Protein AF-A0A7J4ZRL4-F1 (afdb_monomer_lite)

pLDDT: mean 86.54, std 14.59, range [36.44, 98.31]

Organism: NCBI:txid2603858

Structure (mmCIF, N/CA/C/O backbone):
data_AF-A0A7J4ZRL4-F1
#
_entry.id   AF-A0A7J4ZRL4-F1
#
loop_
_atom_site.group_PDB
_atom_site.id
_atom_site.type_symbol
_atom_site.label_atom_id
_atom_site.label_alt_id
_atom_site.label_comp_id
_atom_site.label_asym_id
_atom_site.label_entity_id
_atom_site.label_seq_id
_atom_site.pdbx_PDB_ins_code
_atom_site.Cartn_x
_atom_site.Cartn_y
_atom_site.Cartn_z
_atom_site.occupancy
_atom_site.B_iso_or_equiv
_atom_site.auth_seq_id
_atom_site.auth_comp_id
_atom_site.auth_asym_id
_atom_site.auth_atom_id
_atom_site.pdbx_PDB_model_num
ATOM 1 N N . MET A 1 1 ? 25.963 7.488 -15.842 1.00 46.22 1 MET A N 1
ATOM 2 C CA . MET A 1 1 ? 25.710 8.469 -16.918 1.00 46.22 1 MET A CA 1
ATOM 3 C C . MET A 1 1 ? 24.207 8.662 -17.028 1.00 46.22 1 MET A C 1
ATOM 5 O O . MET A 1 1 ? 23.507 7.675 -17.221 1.00 46.22 1 MET A O 1
ATOM 9 N N . SER A 1 2 ? 23.700 9.872 -16.796 1.00 65.50 2 SER A N 1
ATOM 10 C CA . SER A 1 2 ? 22.280 10.191 -16.983 1.00 65.50 2 SER A CA 1
ATOM 11 C C . SER A 1 2 ? 21.929 10.124 -18.472 1.00 65.50 2 SER A C 1
ATOM 13 O O . SER A 1 2 ? 22.723 10.532 -19.319 1.00 65.50 2 SER A O 1
ATOM 15 N N . LYS A 1 3 ? 20.754 9.580 -18.807 1.00 79.75 3 LYS A N 1
ATOM 16 C CA . LYS A 1 3 ? 20.230 9.667 -20.175 1.00 79.75 3 LYS A CA 1
ATOM 17 C C . LYS A 1 3 ? 19.835 11.119 -20.431 1.00 79.75 3 LYS A C 1
ATOM 19 O O . LYS A 1 3 ? 19.000 11.657 -19.712 1.00 79.75 3 LYS A O 1
ATOM 24 N N . VAL A 1 4 ? 20.453 11.737 -21.431 1.00 85.25 4 VAL A N 1
ATOM 25 C CA . VAL A 1 4 ? 20.107 13.088 -21.878 1.00 85.25 4 VAL A CA 1
ATOM 26 C C . VAL A 1 4 ? 19.059 12.957 -22.973 1.00 85.25 4 VAL A C 1
ATOM 28 O O . VAL A 1 4 ? 19.324 12.355 -24.012 1.00 85.25 4 VAL A O 1
ATOM 31 N N . ILE A 1 5 ? 17.871 13.504 -22.730 1.00 84.00 5 ILE A N 1
ATOM 32 C CA . ILE A 1 5 ? 16.827 13.651 -23.744 1.00 84.00 5 ILE A CA 1
ATOM 33 C C . ILE A 1 5 ? 16.984 15.051 -24.326 1.00 84.00 5 ILE A C 1
ATOM 35 O O . ILE A 1 5 ? 16.996 16.030 -23.581 1.00 84.00 5 ILE A O 1
ATOM 39 N N . ARG A 1 6 ? 17.148 15.140 -25.646 1.00 88.88 6 ARG A N 1
ATOM 40 C CA . ARG A 1 6 ? 17.141 16.415 -26.366 1.00 88.88 6 ARG A CA 1
ATOM 41 C C . ARG A 1 6 ? 15.731 16.677 -26.869 1.00 88.88 6 ARG A C 1
ATOM 43 O O . ARG A 1 6 ? 15.070 15.751 -27.332 1.00 88.88 6 ARG A O 1
ATOM 50 N N . ILE A 1 7 ? 15.296 17.920 -26.753 1.00 88.50 7 ILE A N 1
ATOM 51 C CA . ILE A 1 7 ? 14.010 18.391 -27.255 1.00 88.50 7 ILE A CA 1
ATOM 52 C C . ILE A 1 7 ? 14.264 19.527 -28.240 1.00 88.50 7 ILE A C 1
ATOM 54 O O . ILE A 1 7 ? 15.249 20.248 -28.095 1.00 88.50 7 ILE A O 1
ATOM 58 N N . GLU A 1 8 ? 13.393 19.645 -29.236 1.00 93.31 8 GLU A N 1
ATOM 59 C CA . GLU A 1 8 ? 13.442 20.719 -30.230 1.00 93.31 8 GLU A CA 1
ATOM 60 C C . GLU A 1 8 ? 13.155 22.083 -29.583 1.00 93.31 8 GLU A C 1
ATOM 62 O O . GLU A 1 8 ? 12.350 22.174 -28.648 1.00 93.31 8 GLU A O 1
ATOM 67 N N . ASP A 1 9 ? 13.765 23.149 -30.109 1.00 88.56 9 ASP A N 1
ATOM 68 C CA . ASP A 1 9 ? 13.662 24.511 -29.557 1.00 88.56 9 ASP A CA 1
ATOM 69 C C . ASP A 1 9 ? 12.214 25.015 -29.501 1.00 88.56 9 ASP A C 1
ATOM 71 O O . ASP A 1 9 ? 11.811 25.677 -28.544 1.00 88.56 9 ASP A O 1
ATOM 75 N N . GLU A 1 10 ? 11.393 24.645 -30.486 1.00 91.25 10 GLU A N 1
ATOM 76 C CA . GLU A 1 10 ? 9.968 24.985 -30.504 1.00 91.25 10 GLU A CA 1
ATOM 77 C C . GLU A 1 10 ? 9.220 24.352 -29.318 1.00 91.25 10 GLU A C 1
ATOM 79 O O . GLU A 1 10 ? 8.405 25.000 -28.657 1.00 91.25 10 GLU A O 1
ATOM 84 N N . ILE A 1 11 ? 9.525 23.089 -29.000 1.00 87.25 11 ILE A N 1
ATOM 85 C CA . ILE A 1 11 ? 8.929 22.385 -27.859 1.00 87.25 11 ILE A CA 1
ATOM 86 C C . ILE A 1 11 ? 9.420 23.012 -26.554 1.00 87.25 11 ILE A C 1
ATOM 88 O O . ILE A 1 11 ? 8.623 23.227 -25.640 1.00 87.25 11 ILE A O 1
ATOM 92 N N . PHE A 1 12 ? 10.705 23.356 -26.469 1.00 88.12 12 PHE A N 1
ATOM 93 C CA . PHE A 1 12 ? 11.261 24.033 -25.302 1.00 88.12 12 PHE A CA 1
ATOM 94 C C . PHE A 1 12 ? 10.610 25.403 -25.058 1.00 88.12 12 PHE A C 1
ATOM 96 O O . PHE A 1 12 ? 10.196 25.682 -23.932 1.00 88.12 12 PHE A O 1
ATOM 103 N N . GLY A 1 13 ? 10.420 26.215 -26.102 1.00 86.38 13 GLY A N 1
ATOM 104 C CA . GLY A 1 13 ? 9.733 27.506 -25.996 1.00 86.38 13 GLY A CA 1
ATOM 105 C C . GLY A 1 13 ? 8.289 27.363 -25.505 1.00 86.38 13 GLY A C 1
ATOM 106 O O . GLY A 1 13 ? 7.834 28.119 -24.646 1.00 86.38 13 GLY A O 1
ATOM 107 N N . ARG A 1 14 ? 7.575 26.329 -25.966 1.00 89.56 14 ARG A N 1
ATOM 108 C CA . ARG A 1 14 ? 6.228 26.011 -25.465 1.00 89.56 14 ARG A CA 1
ATOM 109 C C . ARG A 1 14 ? 6.234 25.613 -23.991 1.00 89.56 14 ARG A C 1
ATOM 111 O O . ARG A 1 14 ? 5.346 26.040 -23.261 1.00 89.56 14 ARG A O 1
ATOM 118 N N . LEU A 1 15 ? 7.222 24.838 -23.541 1.00 87.56 15 LEU A N 1
ATOM 119 C CA . LEU A 1 15 ? 7.370 24.492 -22.124 1.00 87.56 15 LEU A CA 1
ATOM 120 C C . LEU A 1 15 ? 7.636 25.740 -21.271 1.00 87.56 15 LEU A C 1
ATOM 122 O O . LEU A 1 15 ? 7.011 25.901 -20.228 1.00 87.56 15 LEU A O 1
ATOM 126 N N . GLN A 1 16 ? 8.495 26.654 -21.727 1.00 85.75 16 GLN A N 1
ATOM 127 C CA . GLN A 1 16 ? 8.770 27.903 -21.008 1.00 85.75 16 GLN A CA 1
ATOM 128 C C . GLN A 1 16 ? 7.522 28.777 -20.834 1.00 85.75 16 GLN A C 1
ATOM 130 O O . GLN A 1 16 ? 7.346 29.359 -19.770 1.00 85.75 16 GLN A O 1
ATOM 135 N N . ASN A 1 17 ? 6.618 28.811 -21.818 1.00 89.88 17 ASN A N 1
ATOM 136 C CA . ASN A 1 17 ? 5.356 29.555 -21.708 1.00 89.88 17 ASN A CA 1
ATOM 137 C C . ASN A 1 17 ? 4.412 29.018 -20.616 1.00 89.88 17 ASN A C 1
ATOM 139 O O . ASN A 1 17 ? 3.501 29.726 -20.194 1.00 89.88 17 ASN A O 1
ATOM 143 N N . HIS A 1 18 ? 4.611 27.778 -20.162 1.00 85.25 18 HIS A N 1
ATOM 144 C CA . HIS A 1 18 ? 3.865 27.178 -19.053 1.00 85.25 18 HIS A CA 1
ATOM 145 C C . HIS A 1 18 ? 4.574 27.316 -17.695 1.00 85.25 18 HIS A C 1
ATOM 147 O O . HIS A 1 18 ? 4.033 26.863 -16.686 1.00 85.25 18 HIS A O 1
ATOM 153 N N . ALA A 1 19 ? 5.769 27.910 -17.660 1.00 86.12 19 ALA A N 1
ATOM 154 C CA . ALA A 1 19 ? 6.572 28.066 -16.456 1.00 86.12 19 ALA A CA 1
ATOM 155 C C . ALA A 1 19 ? 6.302 29.407 -15.765 1.00 86.12 19 ALA A C 1
ATOM 157 O O . ALA A 1 19 ? 6.224 30.447 -16.419 1.00 86.12 19 ALA A O 1
ATOM 158 N N . GLU A 1 20 ? 6.249 29.405 -14.435 1.00 86.94 20 GLU A N 1
ATOM 159 C CA . GLU A 1 20 ? 6.336 30.637 -13.655 1.00 86.94 20 GLU A CA 1
ATOM 160 C C . GLU A 1 20 ? 7.815 31.048 -13.480 1.00 86.94 20 GLU A C 1
ATOM 162 O O . GLU A 1 20 ? 8.615 30.263 -12.948 1.00 86.94 20 GLU A O 1
ATOM 167 N N . PRO A 1 21 ? 8.222 32.255 -13.928 1.00 84.50 21 PRO A N 1
ATOM 168 C CA . PRO A 1 21 ? 9.616 32.685 -13.871 1.00 84.50 21 PRO A CA 1
ATOM 169 C C . PRO A 1 21 ? 10.187 32.633 -12.452 1.00 84.50 21 PRO A C 1
ATOM 171 O O . PRO A 1 21 ? 9.566 33.113 -11.510 1.00 84.50 21 PRO A O 1
ATOM 174 N N . PHE A 1 22 ? 11.398 32.085 -12.309 1.00 76.12 22 PHE A N 1
ATOM 175 C CA . PHE A 1 22 ? 12.138 31.961 -11.038 1.00 76.12 22 PHE A CA 1
ATOM 176 C C . PHE A 1 22 ? 11.488 31.078 -9.961 1.00 76.12 22 PHE A C 1
ATOM 178 O O . PHE A 1 22 ? 12.066 30.906 -8.888 1.00 76.12 22 PHE A O 1
ATOM 185 N N . VAL A 1 23 ? 10.333 30.489 -10.256 1.00 83.12 23 VAL A N 1
ATOM 186 C CA . VAL A 1 23 ? 9.623 29.549 -9.385 1.00 83.12 23 VAL A CA 1
ATOM 187 C C . VAL A 1 23 ? 9.734 28.140 -9.954 1.00 83.12 23 VAL A C 1
ATOM 189 O O . VAL A 1 23 ? 10.039 27.193 -9.231 1.00 83.12 23 VAL A O 1
ATOM 192 N N . ASP A 1 24 ? 9.535 28.002 -11.264 1.00 81.38 24 ASP A N 1
ATOM 193 C CA . ASP A 1 24 ? 9.515 26.710 -11.928 1.00 81.38 24 ASP A CA 1
ATOM 194 C C . ASP A 1 24 ? 10.867 26.299 -12.518 1.00 81.38 24 ASP A C 1
ATOM 196 O O . ASP A 1 24 ? 11.595 27.076 -13.137 1.00 81.38 24 ASP A O 1
ATOM 200 N N . THR A 1 25 ? 11.172 25.013 -12.365 1.00 86.81 25 THR A N 1
ATOM 201 C CA . THR A 1 25 ? 12.279 24.336 -13.045 1.00 86.81 25 THR A CA 1
ATOM 202 C C . THR A 1 25 ? 11.738 23.562 -14.248 1.00 86.81 25 THR A C 1
ATOM 204 O O . THR A 1 25 ? 10.564 23.189 -14.248 1.00 86.81 25 THR A O 1
ATOM 207 N N . PRO A 1 26 ? 12.567 23.212 -15.250 1.00 80.19 26 PRO A N 1
ATOM 208 C CA . PRO A 1 26 ? 12.116 22.378 -16.366 1.00 80.19 26 PRO A CA 1
ATOM 209 C C . PRO A 1 26 ? 11.405 21.092 -15.913 1.00 80.19 26 PRO A C 1
ATOM 211 O O . PRO A 1 26 ? 10.389 20.709 -16.486 1.00 80.19 26 PRO A O 1
ATOM 214 N N . SER A 1 27 ? 11.886 20.469 -14.833 1.00 81.94 27 SER A N 1
ATOM 215 C CA . SER A 1 27 ? 11.262 19.281 -14.249 1.00 81.94 27 SER A CA 1
ATOM 216 C C . SER A 1 27 ? 9.878 19.563 -13.655 1.00 81.94 27 SER A C 1
ATOM 218 O O . SER A 1 27 ? 8.964 18.780 -13.894 1.00 81.94 27 SER A O 1
ATOM 220 N N . SER A 1 28 ? 9.693 20.676 -12.929 1.00 78.62 28 SER A N 1
ATOM 221 C CA . SER A 1 28 ? 8.393 21.004 -12.317 1.00 78.62 28 SER A CA 1
ATOM 222 C C . SER A 1 28 ? 7.343 21.390 -13.357 1.00 78.62 28 SER A C 1
ATOM 224 O O . SER A 1 28 ? 6.171 21.065 -13.192 1.00 78.62 28 SER A O 1
ATOM 226 N N . VAL A 1 29 ? 7.752 22.020 -14.461 1.00 85.06 29 VAL A N 1
ATOM 227 C CA . VAL A 1 29 ? 6.862 22.326 -15.593 1.00 85.06 29 VAL A CA 1
ATOM 228 C C . VAL A 1 29 ? 6.389 21.046 -16.272 1.00 85.06 29 VAL A C 1
ATOM 230 O O . VAL A 1 29 ? 5.195 20.879 -16.517 1.00 85.06 29 VAL A O 1
ATOM 233 N N . ILE A 1 30 ? 7.314 20.123 -16.552 1.00 89.12 30 ILE A N 1
ATOM 234 C CA . ILE A 1 30 ? 6.979 18.829 -17.156 1.00 89.12 30 ILE A CA 1
ATOM 235 C C . ILE A 1 30 ? 6.038 18.051 -16.231 1.00 89.12 30 ILE A C 1
ATOM 237 O O . ILE A 1 30 ? 5.021 17.542 -16.690 1.00 89.12 30 ILE A O 1
ATOM 241 N N . GLU A 1 31 ? 6.320 18.015 -14.929 1.00 83.06 31 GLU A N 1
ATOM 242 C CA . GLU A 1 31 ? 5.464 17.361 -13.937 1.00 83.06 31 GLU A CA 1
ATOM 243 C C . GLU A 1 31 ? 4.060 17.987 -13.873 1.00 83.06 31 GLU A C 1
ATOM 245 O O . GLU A 1 31 ? 3.065 17.264 -13.906 1.00 83.06 31 GLU A O 1
ATOM 250 N N . LYS A 1 32 ? 3.947 19.323 -13.871 1.00 84.50 32 LYS A N 1
ATOM 251 C CA . LYS A 1 32 ? 2.657 20.037 -13.931 1.00 84.50 32 LYS A CA 1
ATOM 252 C C . LYS A 1 32 ? 1.851 19.663 -15.177 1.00 84.50 32 LYS A C 1
ATOM 254 O O . LYS A 1 32 ? 0.651 19.413 -15.073 1.00 84.50 32 LYS A O 1
ATOM 259 N N . LEU A 1 33 ? 2.500 19.607 -16.340 1.00 86.31 33 LEU A N 1
ATOM 260 C CA . LEU A 1 33 ? 1.846 19.249 -17.598 1.00 86.31 33 LEU A CA 1
ATOM 261 C C . LEU A 1 33 ? 1.398 17.787 -17.610 1.00 86.31 33 LEU A C 1
ATOM 263 O O . LEU A 1 33 ? 0.267 17.511 -18.004 1.00 86.31 33 LEU A O 1
ATOM 267 N N . LEU A 1 34 ? 2.234 16.861 -17.139 1.00 85.94 34 LEU A N 1
ATOM 268 C CA . LEU A 1 34 ? 1.864 15.448 -17.030 1.00 85.94 34 LEU A CA 1
ATOM 269 C C . LEU A 1 34 ? 0.660 15.266 -16.100 1.00 85.94 34 LEU A C 1
ATOM 271 O O . LEU A 1 34 ? -0.328 14.661 -16.507 1.00 85.94 34 LEU A O 1
ATOM 275 N N . ASN A 1 35 ? 0.677 15.900 -14.925 1.00 78.56 35 ASN A N 1
ATOM 276 C CA . ASN A 1 35 ? -0.452 15.884 -13.993 1.00 78.56 35 ASN A CA 1
ATOM 277 C C . ASN A 1 35 ? -1.738 16.441 -14.633 1.00 78.56 35 ASN A C 1
ATOM 279 O O . ASN A 1 35 ? -2.823 15.886 -14.446 1.00 78.56 35 ASN A O 1
ATOM 283 N N . TYR A 1 36 ? -1.636 17.520 -15.417 1.00 82.88 36 TYR A N 1
ATOM 284 C CA . TYR A 1 36 ? -2.773 18.084 -16.146 1.00 82.88 36 TYR A CA 1
ATOM 285 C C . TYR A 1 36 ? -3.348 17.095 -17.175 1.00 82.88 36 TYR A C 1
ATOM 287 O O . TYR A 1 36 ? -4.562 16.867 -17.197 1.00 82.88 36 TYR A O 1
ATOM 295 N N . TYR A 1 37 ? -2.507 16.462 -17.996 1.00 76.69 37 TYR A N 1
ATOM 296 C CA . TYR A 1 37 ? -2.968 15.487 -18.990 1.00 76.69 37 TYR A CA 1
ATOM 297 C C . TYR A 1 37 ? -3.543 14.221 -18.347 1.00 76.69 37 TYR A C 1
ATOM 299 O O . TYR A 1 37 ? -4.607 13.759 -18.745 1.00 76.69 37 TYR A O 1
ATOM 307 N N . GLU A 1 38 ? -2.924 13.714 -17.286 1.00 75.25 38 GLU A N 1
ATOM 308 C CA . GLU A 1 38 ? -3.443 12.572 -16.527 1.00 75.25 38 GLU A CA 1
ATOM 309 C C . GLU A 1 38 ? -4.811 12.885 -15.889 1.00 75.25 38 GLU A C 1
ATOM 311 O O . GLU A 1 38 ? -5.722 12.051 -15.899 1.00 75.25 38 GLU A O 1
ATOM 316 N N . SER A 1 39 ? -5.008 14.120 -15.413 1.00 70.25 39 SER A N 1
ATOM 317 C CA . SER A 1 39 ? -6.293 14.567 -14.861 1.00 70.25 39 SER A CA 1
ATOM 318 C C . SER A 1 39 ? -7.382 14.795 -15.919 1.00 70.25 39 SER A C 1
ATOM 320 O O . SER A 1 39 ? -8.563 14.585 -15.638 1.00 70.25 39 SER A O 1
ATOM 322 N N . SER A 1 40 ? -7.013 15.201 -17.139 1.00 62.97 40 SER A N 1
ATOM 323 C CA . SER A 1 40 ? -7.965 15.462 -18.230 1.00 62.97 40 SER A CA 1
ATOM 324 C C . SER A 1 40 ? -8.381 14.189 -18.966 1.00 62.97 40 SER A C 1
ATOM 326 O O . SER A 1 40 ? -9.552 14.061 -19.311 1.00 62.97 40 SER A O 1
ATOM 328 N N . LEU A 1 41 ? -7.491 13.198 -19.078 1.00 59.56 41 LEU A N 1
ATOM 329 C CA . LEU A 1 41 ? -7.807 11.849 -19.570 1.00 59.56 41 LEU A CA 1
ATOM 330 C C . LEU A 1 41 ? -8.742 11.062 -18.633 1.00 59.56 41 LEU A C 1
ATOM 332 O O . LEU A 1 41 ? -9.302 10.043 -19.025 1.00 59.56 41 LEU A O 1
ATOM 336 N N . SER A 1 42 ? -8.932 11.538 -17.399 1.00 52.72 42 SER A N 1
ATOM 337 C CA . SER A 1 42 ? -9.839 10.944 -16.408 1.00 52.72 42 SER A CA 1
ATOM 338 C C . SER A 1 42 ? -11.286 11.458 -16.507 1.00 52.72 42 SER A C 1
ATOM 340 O O . SER A 1 42 ? -12.148 11.003 -15.754 1.00 52.72 42 SER A O 1
ATOM 342 N N . LYS A 1 43 ? -11.586 12.406 -17.409 1.00 41.38 43 LYS A N 1
ATOM 343 C CA . LYS A 1 43 ? -12.964 12.837 -17.693 1.00 41.38 43 LYS A CA 1
ATOM 344 C C . LYS A 1 43 ? -13.492 12.072 -18.912 1.00 41.38 43 LYS A C 1
ATOM 346 O O . LYS A 1 43 ? -12.868 12.151 -19.966 1.00 41.38 43 LYS A O 1
ATOM 351 N N . PRO A 1 44 ? -14.628 11.357 -18.814 1.00 43.53 44 PRO A N 1
ATOM 352 C CA . PRO A 1 44 ? -15.201 10.689 -19.973 1.00 43.53 44 PRO A CA 1
ATOM 353 C C . PRO A 1 44 ? -15.699 11.742 -20.968 1.00 43.53 44 PRO A C 1
ATOM 355 O O . PRO A 1 44 ? -16.638 12.487 -20.675 1.00 43.53 44 PRO A O 1
ATOM 358 N N . GLU A 1 45 ? -15.080 11.801 -22.149 1.00 41.97 45 GLU A N 1
ATOM 359 C CA . GLU A 1 45 ? -15.684 12.460 -23.304 1.00 41.97 45 GLU A CA 1
ATOM 360 C C . GLU A 1 45 ? -17.037 11.803 -23.569 1.00 41.97 45 GLU A C 1
ATOM 362 O O . GLU A 1 45 ? -17.158 10.602 -23.811 1.00 41.97 45 GLU A O 1
ATOM 367 N N . THR A 1 46 ? -18.084 12.610 -23.467 1.00 46.75 46 THR A N 1
ATOM 368 C CA . THR A 1 46 ? -19.445 12.183 -23.752 1.00 46.75 46 THR A CA 1
ATOM 369 C C . THR A 1 46 ? -19.634 12.262 -25.259 1.00 46.75 46 THR A C 1
ATOM 371 O O . THR A 1 46 ? -19.957 13.325 -25.777 1.00 46.75 46 THR A O 1
ATOM 374 N N . THR A 1 47 ? -19.434 11.149 -25.967 1.00 37.81 47 THR A N 1
ATOM 375 C CA . THR A 1 47 ? -19.876 11.037 -27.362 1.00 37.81 47 THR A CA 1
ATOM 376 C C . THR A 1 47 ? -20.543 9.687 -27.615 1.00 37.81 47 THR A C 1
ATOM 378 O O . THR A 1 47 ? -20.119 8.642 -27.133 1.00 37.81 47 THR A O 1
ATOM 381 N N . HIS A 1 48 ? -21.667 9.773 -28.314 1.00 39.53 48 HIS A N 1
ATOM 382 C CA . HIS A 1 48 ? -22.757 8.816 -28.426 1.00 39.53 48 HIS A CA 1
ATOM 383 C C . HIS A 1 48 ? -22.419 7.413 -28.969 1.00 39.53 48 HIS A C 1
ATOM 385 O O . HIS A 1 48 ? -21.771 7.256 -29.994 1.00 39.53 48 HIS A O 1
ATOM 391 N N . ALA A 1 49 ? -23.039 6.428 -28.309 1.00 41.28 49 ALA A N 1
ATOM 392 C CA . ALA A 1 49 ? -23.745 5.268 -28.862 1.00 41.28 49 ALA A CA 1
ATOM 393 C C . ALA A 1 49 ? -23.050 4.393 -29.927 1.00 41.28 49 ALA A C 1
ATOM 395 O O . ALA A 1 49 ? -23.196 4.602 -31.126 1.00 41.28 49 ALA A O 1
ATOM 396 N N . HIS A 1 50 ? -22.549 3.241 -29.476 1.00 36.44 50 HIS A N 1
ATOM 397 C CA . HIS A 1 50 ? -22.946 1.976 -30.091 1.00 36.44 50 HIS A CA 1
ATOM 398 C C . HIS A 1 50 ? -23.113 0.900 -29.018 1.00 36.44 50 HIS A C 1
ATOM 400 O O . HIS A 1 50 ? -22.222 0.632 -28.217 1.00 36.44 50 HIS A O 1
ATOM 406 N N . ALA A 1 51 ? -24.311 0.322 -28.980 1.00 46.44 51 ALA A N 1
ATOM 407 C CA . ALA A 1 51 ? -24.667 -0.765 -28.093 1.00 46.44 51 ALA A CA 1
ATOM 408 C C . ALA A 1 51 ? -23.885 -2.034 -28.466 1.00 46.44 51 ALA A C 1
ATOM 410 O O . ALA A 1 51 ? -24.093 -2.603 -29.535 1.00 46.44 51 ALA A O 1
ATOM 411 N N . SER A 1 52 ? -23.049 -2.511 -27.548 1.00 41.75 52 SER A N 1
ATOM 412 C CA . SER A 1 52 ? -22.613 -3.904 -27.505 1.00 41.75 52 SER A CA 1
ATOM 413 C C . SER A 1 52 ? -22.679 -4.410 -26.070 1.00 41.75 52 SER A C 1
ATOM 415 O O . SER A 1 52 ? -22.221 -3.768 -25.127 1.00 41.75 52 SER A O 1
ATOM 417 N N . GLN A 1 53 ? -23.324 -5.558 -25.933 1.00 41.88 53 GLN A N 1
ATOM 418 C CA . GLN A 1 53 ? -23.672 -6.253 -24.705 1.00 41.88 53 GLN A CA 1
ATOM 419 C C . GLN A 1 53 ? -22.508 -6.374 -23.704 1.00 41.88 53 GLN A C 1
ATOM 421 O O . GLN A 1 53 ? -21.521 -7.060 -23.940 1.00 41.88 53 GLN A O 1
ATOM 426 N N . GLY A 1 54 ? -22.700 -5.801 -22.516 1.00 37.72 54 GLY A N 1
ATOM 427 C CA . GLY A 1 54 ? -22.804 -6.607 -21.298 1.00 37.72 54 GLY A CA 1
ATOM 428 C C . GLY A 1 54 ? -21.604 -7.454 -20.865 1.00 37.72 54 GLY A C 1
ATOM 429 O O . GLY A 1 54 ? -21.820 -8.487 -20.239 1.00 37.72 54 GLY A O 1
ATOM 430 N N . ARG A 1 55 ? -20.358 -7.033 -21.095 1.00 36.91 55 ARG A N 1
ATOM 431 C CA . ARG A 1 55 ? -19.283 -7.360 -20.145 1.00 36.91 55 ARG A CA 1
ATOM 432 C C . ARG A 1 55 ? -19.263 -6.231 -19.126 1.00 36.91 55 ARG A C 1
ATOM 434 O O . ARG A 1 55 ? -18.924 -5.105 -19.467 1.00 36.91 55 ARG A O 1
ATOM 441 N N . ARG A 1 56 ? -19.652 -6.505 -17.876 1.00 38.94 56 ARG A N 1
ATOM 442 C CA . ARG A 1 56 ? -19.186 -5.666 -16.766 1.00 38.94 56 ARG A CA 1
ATOM 443 C C . ARG A 1 56 ? -17.670 -5.808 -16.792 1.00 38.94 56 ARG A C 1
ATOM 445 O O . ARG A 1 56 ? -17.162 -6.834 -16.353 1.00 38.94 56 ARG A O 1
ATOM 452 N N . GLU A 1 57 ? -16.972 -4.857 -17.402 1.00 43.12 57 GLU A N 1
ATOM 453 C CA . GLU A 1 57 ? -15.542 -4.721 -17.183 1.00 43.12 57 GLU A CA 1
ATOM 454 C C . GLU A 1 57 ? -15.383 -4.549 -15.676 1.00 43.12 57 GLU A C 1
ATOM 456 O O . GLU A 1 57 ? -15.802 -3.543 -15.100 1.00 43.12 57 GLU A O 1
ATOM 461 N N . SER A 1 58 ? -14.901 -5.598 -15.008 1.00 50.94 58 SER A N 1
ATOM 462 C CA . SER A 1 58 ? -14.437 -5.461 -13.637 1.00 50.94 58 SER A CA 1
ATOM 463 C C . SER A 1 58 ? -13.442 -4.301 -13.640 1.00 50.94 58 SER A C 1
ATOM 465 O O . SER A 1 58 ? -12.580 -4.279 -14.525 1.00 50.94 58 SER A O 1
ATOM 467 N N . PRO A 1 59 ? -13.569 -3.326 -12.725 1.00 63.59 59 PRO A N 1
ATOM 468 C CA . PRO A 1 59 ? -12.687 -2.169 -12.717 1.00 63.59 59 PRO A CA 1
ATOM 469 C C . PRO A 1 59 ? -11.236 -2.650 -12.751 1.00 63.59 59 PRO A C 1
ATOM 471 O O . PRO A 1 59 ? -10.858 -3.544 -11.991 1.00 63.59 59 PRO A O 1
ATOM 474 N N . MET A 1 60 ? -10.454 -2.114 -13.694 1.00 79.81 60 MET A N 1
ATOM 475 C CA . MET A 1 60 ? -9.079 -2.558 -13.902 1.00 79.81 60 MET A CA 1
ATOM 476 C C . MET A 1 60 ? -8.265 -2.360 -12.624 1.00 79.81 60 MET A C 1
ATOM 478 O O . MET A 1 60 ? -8.016 -1.233 -12.192 1.00 79.81 60 MET A O 1
ATOM 482 N N . ARG A 1 61 ? -7.845 -3.486 -12.046 1.00 91.50 61 ARG A N 1
ATOM 483 C CA . ARG A 1 61 ? -7.055 -3.572 -10.820 1.00 91.50 61 ARG A CA 1
ATOM 484 C C . ARG A 1 61 ? -5.718 -2.853 -10.984 1.00 91.50 61 ARG A C 1
ATOM 486 O O . ARG A 1 61 ? -4.934 -3.192 -11.869 1.00 91.50 61 ARG A O 1
ATOM 493 N N . ASN A 1 62 ? -5.421 -1.893 -10.116 1.00 95.81 62 ASN A N 1
ATOM 494 C CA . ASN A 1 62 ? -4.118 -1.237 -10.057 1.00 95.81 62 ASN A CA 1
ATOM 495 C C . ASN A 1 62 ? -3.153 -2.000 -9.148 1.00 95.81 62 ASN A C 1
ATOM 497 O O . ASN A 1 62 ? -3.556 -2.787 -8.292 1.00 95.81 62 ASN A O 1
ATOM 501 N N . ILE A 1 63 ? -1.862 -1.722 -9.328 1.00 97.12 63 ILE A N 1
ATOM 502 C CA . ILE A 1 63 ? -0.785 -2.247 -8.492 1.00 97.12 63 ILE A CA 1
ATOM 503 C C . ILE A 1 63 ? -0.160 -1.080 -7.733 1.00 97.12 63 ILE A C 1
ATOM 505 O O . ILE A 1 63 ? 0.136 -0.037 -8.320 1.00 97.12 63 ILE A O 1
ATOM 509 N N . PHE A 1 64 ? 0.076 -1.267 -6.441 1.00 97.94 64 PHE A N 1
ATOM 510 C CA . PHE A 1 64 ? 0.736 -0.305 -5.574 1.00 97.94 64 PHE A CA 1
ATOM 511 C C . PHE A 1 64 ? 1.932 -0.935 -4.865 1.00 97.94 64 PHE A C 1
ATOM 513 O O . PHE A 1 64 ? 1.861 -2.060 -4.377 1.00 97.94 64 PHE A O 1
ATOM 520 N N . LEU A 1 65 ? 3.032 -0.193 -4.774 1.00 97.50 65 LEU A N 1
ATOM 521 C CA . LEU A 1 65 ? 4.232 -0.573 -4.034 1.00 97.50 65 LEU A CA 1
ATOM 522 C C . LEU A 1 65 ? 4.262 0.198 -2.715 1.00 97.50 65 LEU A C 1
ATOM 524 O O . LEU A 1 65 ? 4.283 1.430 -2.718 1.00 97.50 65 LEU A O 1
ATOM 528 N N . ALA A 1 66 ? 4.272 -0.519 -1.597 1.00 96.81 66 ALA A N 1
ATOM 529 C CA . ALA A 1 66 ? 4.178 0.040 -0.257 1.00 96.81 66 ALA A CA 1
ATOM 530 C C . ALA A 1 66 ? 5.440 -0.286 0.561 1.00 96.81 66 ALA A C 1
ATOM 532 O O . ALA A 1 66 ? 5.646 -1.438 0.959 1.00 96.81 66 ALA A O 1
ATOM 533 N N . PRO A 1 67 ? 6.298 0.704 0.855 1.00 94.69 67 PRO A N 1
ATOM 534 C CA . PRO A 1 67 ? 7.336 0.525 1.851 1.00 94.69 67 PRO A CA 1
ATOM 535 C C . PRO A 1 67 ? 6.700 0.542 3.247 1.00 94.69 67 PRO A C 1
ATOM 537 O O . PRO A 1 67 ? 5.838 1.371 3.541 1.00 94.69 67 PRO A O 1
ATOM 540 N N . ALA A 1 68 ? 7.135 -0.363 4.117 1.00 93.12 68 ALA A N 1
ATOM 541 C CA . ALA A 1 68 ? 6.683 -0.440 5.503 1.00 93.12 68 ALA A CA 1
ATOM 542 C C . ALA A 1 68 ? 7.855 -0.764 6.441 1.00 93.12 68 ALA A C 1
ATOM 544 O O . ALA A 1 68 ? 8.885 -1.289 6.015 1.00 93.12 68 ALA A O 1
ATOM 545 N N . SER A 1 69 ? 7.719 -0.443 7.728 1.00 92.44 69 SER A N 1
ATOM 546 C CA . SER A 1 69 ? 8.635 -0.973 8.742 1.00 92.44 69 SER A CA 1
ATOM 547 C C . SER A 1 69 ? 8.322 -2.449 8.997 1.00 92.44 69 SER A C 1
ATOM 549 O O . SER A 1 69 ? 7.165 -2.864 8.898 1.00 92.44 69 SER A O 1
ATOM 551 N N . ASP A 1 70 ? 9.340 -3.233 9.359 1.00 92.88 70 ASP A N 1
ATOM 552 C CA . ASP A 1 70 ? 9.139 -4.638 9.742 1.00 92.88 70 ASP A CA 1
ATOM 553 C C . ASP A 1 70 ? 8.145 -4.759 10.907 1.00 92.88 70 ASP A C 1
ATOM 555 O O . ASP A 1 70 ? 7.250 -5.599 10.883 1.00 92.88 70 ASP A O 1
ATOM 559 N N . GLU A 1 71 ? 8.208 -3.828 11.860 1.00 93.12 71 GLU A N 1
ATOM 560 C CA . GLU A 1 71 ? 7.283 -3.775 12.992 1.00 93.12 71 GLU A CA 1
ATOM 561 C C . GLU A 1 71 ? 5.820 -3.570 12.563 1.00 93.12 71 GLU A C 1
ATOM 563 O O . GLU A 1 71 ? 4.927 -4.264 13.052 1.00 93.12 71 GLU A O 1
ATOM 568 N N . ASN A 1 72 ? 5.550 -2.676 11.604 1.00 93.94 72 ASN A N 1
ATOM 569 C CA . ASN A 1 72 ? 4.189 -2.447 11.110 1.00 93.94 72 ASN A CA 1
ATOM 570 C C . ASN A 1 72 ? 3.668 -3.663 10.335 1.00 93.94 72 ASN A C 1
ATOM 572 O O . ASN A 1 72 ? 2.509 -4.061 10.506 1.00 93.94 72 ASN A O 1
ATOM 576 N N . LEU A 1 73 ? 4.529 -4.291 9.523 1.00 95.25 73 LEU A N 1
ATOM 577 C CA . LEU A 1 73 ? 4.199 -5.539 8.836 1.00 95.25 73 LEU A CA 1
ATOM 578 C C . LEU A 1 73 ? 3.892 -6.644 9.844 1.00 95.25 73 LEU A C 1
ATOM 580 O O . LEU A 1 73 ? 2.865 -7.308 9.725 1.00 95.25 73 LEU A O 1
ATOM 584 N N . ARG A 1 74 ? 4.720 -6.803 10.878 1.00 94.62 74 ARG A N 1
ATOM 585 C CA . ARG A 1 74 ? 4.520 -7.787 11.943 1.00 94.62 74 ARG A CA 1
ATOM 586 C C . ARG A 1 74 ? 3.189 -7.572 12.660 1.00 94.62 74 ARG A C 1
ATOM 588 O O . ARG A 1 74 ? 2.436 -8.532 12.800 1.00 94.62 74 ARG A O 1
ATOM 595 N N . LYS A 1 75 ? 2.883 -6.336 13.070 1.00 94.12 75 LYS A N 1
ATOM 596 C CA . LYS A 1 75 ? 1.651 -5.986 13.795 1.00 94.12 75 LYS A CA 1
ATOM 597 C C . LYS A 1 75 ? 0.389 -6.231 12.962 1.00 94.12 75 LYS A C 1
ATOM 599 O O . LYS A 1 75 ? -0.563 -6.804 13.471 1.00 94.12 75 LYS A O 1
ATOM 604 N N . THR A 1 76 ? 0.373 -5.807 11.696 1.00 96.06 76 THR A N 1
ATOM 605 C CA . THR A 1 76 ? -0.899 -5.628 10.960 1.00 96.06 76 THR A CA 1
ATOM 606 C C . THR A 1 76 ? -1.036 -6.427 9.662 1.00 96.06 76 THR A C 1
ATOM 608 O O . THR A 1 76 ? -2.159 -6.686 9.227 1.00 96.06 76 THR A O 1
ATOM 611 N N . ILE A 1 77 ? 0.068 -6.912 9.086 1.00 96.50 77 ILE A N 1
ATOM 612 C CA . ILE A 1 77 ? 0.062 -7.774 7.889 1.00 96.50 77 ILE A CA 1
ATOM 613 C C . ILE A 1 77 ? 0.309 -9.242 8.260 1.00 96.50 77 ILE A C 1
ATOM 615 O O . ILE A 1 77 ? -0.411 -10.120 7.804 1.00 96.50 77 ILE A O 1
ATOM 619 N N . ARG A 1 78 ? 1.269 -9.530 9.145 1.00 94.12 78 ARG A N 1
ATOM 620 C CA . ARG A 1 78 ? 1.510 -10.887 9.662 1.00 94.12 78 ARG A CA 1
ATOM 621 C C . ARG A 1 78 ? 0.579 -11.230 10.828 1.00 94.12 78 ARG A C 1
ATOM 623 O O . ARG A 1 78 ? 0.043 -12.328 10.865 1.00 94.12 78 ARG A O 1
ATOM 630 N N . GLY A 1 79 ? 0.416 -10.308 11.779 1.00 85.56 79 GLY A N 1
ATOM 631 C CA . GLY A 1 79 ? -0.320 -10.538 13.027 1.00 85.56 79 GLY A CA 1
ATOM 632 C C . GLY A 1 79 ? -1.842 -10.492 12.905 1.00 85.56 79 GLY A C 1
ATOM 633 O O . GLY A 1 79 ? -2.521 -11.080 13.740 1.00 85.56 79 GLY A O 1
ATOM 634 N N . SER A 1 80 ? -2.376 -9.859 11.851 1.00 91.38 80 SER A N 1
ATOM 635 C CA . SER A 1 80 ? -3.797 -9.494 11.706 1.00 91.38 80 SER A CA 1
ATOM 636 C C . SER A 1 80 ? -4.363 -8.723 12.917 1.00 91.38 80 SER A C 1
ATOM 638 O O . SER A 1 80 ? -3.746 -8.597 13.971 1.00 91.38 80 SER A O 1
ATOM 640 N N . 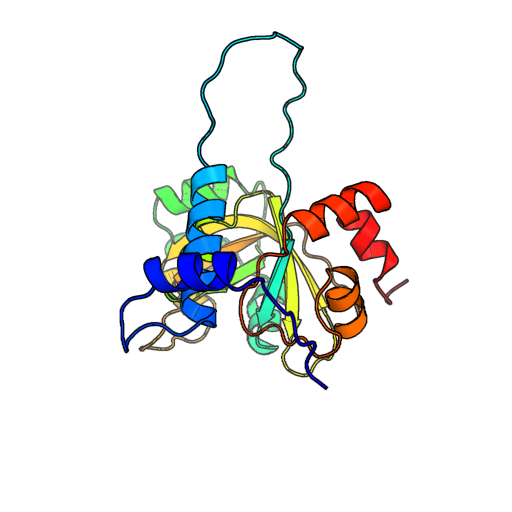VAL A 1 81 ? -5.534 -8.124 12.754 1.00 93.62 81 VAL A N 1
ATOM 641 C CA . VAL A 1 81 ? -6.172 -7.256 13.742 1.00 93.62 81 VAL A CA 1
ATOM 642 C C . VAL A 1 81 ? -7.564 -7.794 14.005 1.00 93.62 81 VAL A C 1
ATOM 644 O O . VAL A 1 81 ? -8.381 -7.881 13.090 1.00 93.62 81 VAL A O 1
ATOM 647 N N . SER A 1 82 ? -7.835 -8.149 15.258 1.00 93.50 82 SER A N 1
ATOM 648 C CA . SER A 1 82 ? -9.151 -8.639 15.662 1.00 93.50 82 SER A CA 1
ATOM 649 C C . SER A 1 82 ? -10.230 -7.591 15.386 1.00 93.50 82 SER A C 1
ATOM 651 O O . SER A 1 82 ? -10.120 -6.436 15.814 1.00 93.50 82 SER A O 1
ATOM 653 N N . LEU A 1 83 ? -11.304 -8.008 14.713 1.00 90.19 83 LEU A N 1
ATOM 654 C CA . LEU A 1 83 ? -12.431 -7.139 14.396 1.00 90.19 83 LEU A CA 1
ATOM 655 C C . LEU A 1 83 ? -13.104 -6.632 15.678 1.00 90.19 83 LEU A C 1
ATOM 657 O O . LEU A 1 83 ? -13.461 -5.455 15.771 1.00 90.19 83 LEU A O 1
ATOM 661 N N . THR A 1 84 ? -13.215 -7.478 16.706 1.00 90.88 84 THR A N 1
ATOM 662 C CA . THR A 1 84 ? -13.799 -7.090 18.001 1.00 90.88 84 THR A CA 1
ATOM 663 C C . THR A 1 84 ? -12.977 -5.999 18.687 1.00 90.88 84 THR A C 1
ATOM 665 O O . THR A 1 84 ? -13.546 -5.066 19.259 1.00 90.88 84 THR A O 1
ATOM 668 N N . SER A 1 85 ? -11.649 -6.043 18.545 1.00 90.38 85 SER A N 1
ATOM 669 C CA . SER A 1 85 ? -10.733 -5.051 19.113 1.00 90.38 85 SER A CA 1
ATOM 670 C C . SER A 1 85 ? -10.812 -3.684 18.437 1.00 90.38 85 SER A C 1
ATOM 672 O O . SER A 1 85 ? -10.453 -2.702 19.068 1.00 90.38 85 SER A O 1
ATOM 674 N N . ILE A 1 86 ? -11.304 -3.584 17.199 1.00 93.12 86 ILE A N 1
ATOM 675 C CA . ILE A 1 86 ? -11.399 -2.298 16.482 1.00 93.12 86 ILE A CA 1
ATOM 676 C C . ILE A 1 86 ? -12.828 -1.781 16.329 1.00 93.12 86 ILE A C 1
ATOM 678 O O . ILE A 1 86 ? -13.023 -0.592 16.109 1.00 93.12 86 ILE A O 1
ATOM 682 N N . THR A 1 87 ? -13.848 -2.628 16.491 1.00 90.56 87 THR A N 1
ATOM 683 C CA . THR A 1 87 ? -15.258 -2.268 16.234 1.00 90.56 87 THR A CA 1
ATOM 684 C C . THR A 1 87 ? -15.740 -1.068 17.060 1.00 90.56 87 THR A C 1
ATOM 686 O O . THR A 1 87 ? -16.580 -0.292 16.597 1.00 90.56 87 THR A O 1
ATOM 689 N N . HIS A 1 88 ? -15.210 -0.892 18.273 1.00 92.94 88 HIS A N 1
ATOM 690 C CA . HIS A 1 88 ? -15.547 0.228 19.155 1.00 92.94 88 HIS A CA 1
ATOM 691 C C . HIS A 1 88 ? -14.871 1.552 18.753 1.00 92.94 88 HIS A C 1
ATOM 693 O O . HIS A 1 88 ? -15.324 2.615 19.172 1.00 92.94 88 HIS A O 1
ATOM 699 N N . LEU A 1 89 ? -13.817 1.497 17.932 1.00 94.19 89 LEU A N 1
ATOM 700 C CA . LEU A 1 89 ? -13.116 2.667 17.393 1.00 94.19 89 LEU A CA 1
ATOM 701 C C . LEU A 1 89 ? -13.796 3.231 16.139 1.00 94.19 89 LEU A C 1
ATOM 703 O O . LEU A 1 89 ? -13.493 4.353 15.742 1.00 94.19 89 LEU A O 1
ATOM 707 N N . LEU A 1 90 ? -14.700 2.455 15.535 1.00 92.81 90 LEU A N 1
ATOM 708 C CA . LEU A 1 90 ? -15.389 2.785 14.293 1.00 92.81 90 LEU A CA 1
ATOM 709 C C . LEU A 1 90 ? -16.718 3.512 14.546 1.00 92.81 90 LEU A C 1
ATOM 711 O O . LEU A 1 90 ? -17.476 3.170 15.465 1.00 92.81 90 LEU A O 1
ATOM 715 N N . SER A 1 91 ? -17.048 4.470 13.682 1.00 92.81 91 SER A N 1
ATOM 716 C CA . SER A 1 91 ? -18.385 5.053 13.581 1.00 92.81 91 SER A CA 1
ATOM 717 C C . SER A 1 91 ? -19.405 4.025 13.075 1.00 92.81 91 SER A C 1
ATOM 719 O O . SER A 1 91 ? -19.073 2.906 12.671 1.00 92.81 91 SER A O 1
ATOM 721 N N . LYS A 1 92 ? -20.694 4.380 13.103 1.00 91.81 92 LYS A N 1
ATOM 722 C CA . LYS A 1 92 ? -21.743 3.511 12.554 1.00 91.81 92 LYS A CA 1
ATOM 723 C C . LYS A 1 92 ? -21.555 3.312 11.046 1.00 91.81 92 LYS A C 1
ATOM 725 O O . LYS A 1 92 ? -21.700 2.192 10.567 1.00 91.81 92 LYS A O 1
ATOM 730 N N . GLU A 1 93 ? -21.195 4.374 10.339 1.00 90.75 93 GLU A N 1
ATOM 731 C CA . GLU A 1 93 ? -20.971 4.403 8.896 1.00 90.75 93 GLU A CA 1
ATOM 732 C C . GLU A 1 93 ? -19.725 3.587 8.524 1.00 90.75 93 GLU A C 1
ATOM 734 O O . GLU A 1 93 ? -19.778 2.751 7.627 1.00 90.75 93 GLU A O 1
ATOM 739 N N . GLU A 1 94 ? -18.626 3.740 9.268 1.00 91.19 94 GLU A N 1
ATOM 740 C CA . GLU A 1 94 ? -17.396 2.964 9.055 1.00 91.19 94 GLU A CA 1
ATOM 741 C C . GLU A 1 94 ? -17.618 1.466 9.291 1.00 91.19 94 GLU A C 1
ATOM 743 O O . GLU A 1 94 ? -17.144 0.634 8.514 1.00 91.19 94 GLU A O 1
ATOM 748 N N . ARG A 1 95 ? -18.391 1.107 10.327 1.00 90.62 95 ARG A N 1
ATOM 749 C CA . ARG A 1 95 ? -18.796 -0.287 10.562 1.00 90.62 95 ARG A CA 1
ATOM 750 C C . ARG A 1 95 ? -19.606 -0.843 9.401 1.00 90.62 95 ARG A C 1
ATOM 752 O O . ARG A 1 95 ? -19.372 -1.981 9.012 1.00 90.62 95 ARG A O 1
ATOM 759 N N . GLN A 1 96 ? -20.530 -0.060 8.846 1.00 89.19 96 GLN A N 1
ATOM 760 C CA . GLN A 1 96 ? -21.329 -0.486 7.698 1.00 89.19 96 GLN A CA 1
ATOM 761 C C . GLN A 1 96 ? -20.461 -0.720 6.461 1.00 89.19 96 GLN A C 1
ATOM 763 O O . GLN A 1 96 ? -20.609 -1.759 5.819 1.00 89.19 96 GLN A O 1
ATOM 768 N N . VAL A 1 97 ? -19.524 0.188 6.166 1.00 87.38 97 VAL A N 1
ATOM 769 C CA . VAL A 1 97 ? -18.551 0.004 5.078 1.00 87.38 97 VAL A CA 1
ATOM 770 C C . VAL A 1 97 ? -17.791 -1.303 5.281 1.00 87.38 97 VAL A C 1
ATOM 772 O O . VAL A 1 97 ? -17.800 -2.160 4.398 1.00 87.38 97 VAL A O 1
ATOM 775 N N . LEU A 1 98 ? -17.215 -1.511 6.467 1.00 87.56 98 LEU A N 1
ATOM 776 C CA . LEU A 1 98 ? -16.422 -2.702 6.747 1.00 87.56 98 LEU A CA 1
ATOM 777 C C . LEU A 1 98 ? -17.242 -3.997 6.645 1.00 87.56 98 LEU A C 1
ATOM 779 O O . LEU A 1 98 ? -16.820 -4.938 5.981 1.00 87.56 98 LEU A O 1
ATOM 783 N N . GLN A 1 99 ? -18.438 -4.036 7.234 1.00 87.38 99 GLN A N 1
ATOM 784 C CA . GLN A 1 99 ? -19.333 -5.201 7.186 1.00 87.38 99 GLN A CA 1
ATOM 785 C C . GLN A 1 99 ? -19.830 -5.515 5.770 1.00 87.38 99 GLN A C 1
ATOM 787 O O . GLN A 1 99 ? -20.078 -6.676 5.446 1.00 87.38 99 GLN A O 1
ATOM 792 N N . SER A 1 100 ? -19.990 -4.496 4.922 1.00 86.06 100 SER A N 1
ATOM 793 C CA . SER A 1 100 ? -20.388 -4.695 3.526 1.00 86.06 100 SER A CA 1
ATOM 794 C C . SER A 1 100 ? -19.262 -5.282 2.672 1.00 86.06 100 SER A C 1
ATOM 796 O O . SER A 1 100 ? -19.537 -6.064 1.760 1.00 86.06 100 SER A O 1
ATOM 798 N N . SER A 1 101 ? -18.010 -4.952 3.002 1.00 84.81 101 SER A N 1
ATOM 799 C CA . SER A 1 101 ? -16.834 -5.378 2.246 1.00 84.81 101 SER A CA 1
ATOM 800 C C . SER A 1 101 ? -16.238 -6.700 2.728 1.00 84.81 101 SER A C 1
ATOM 802 O O . SER A 1 101 ? -15.651 -7.422 1.926 1.00 84.81 101 SER A O 1
ATOM 804 N N . VAL A 1 102 ? -16.382 -7.048 4.012 1.00 81.81 102 VAL A N 1
ATOM 805 C CA . VAL A 1 102 ? -15.823 -8.290 4.566 1.00 81.81 102 VAL A CA 1
ATOM 806 C C . VAL A 1 102 ? -16.892 -9.113 5.268 1.00 81.81 102 VAL A C 1
ATOM 808 O O . VAL A 1 102 ? -17.559 -8.648 6.188 1.00 81.81 102 VAL A O 1
ATOM 811 N N . LYS A 1 103 ? -17.053 -10.365 4.827 1.00 79.81 103 LYS A N 1
ATOM 812 C CA . LYS A 1 103 ? -18.063 -11.293 5.347 1.00 79.81 103 LYS A CA 1
ATOM 813 C C . LYS A 1 103 ? -17.409 -12.365 6.207 1.00 79.81 103 LYS A C 1
ATOM 815 O O . LYS A 1 103 ? -16.475 -13.015 5.753 1.00 79.81 103 LYS A O 1
ATOM 820 N N . ASN A 1 104 ? -17.969 -12.594 7.395 1.00 79.06 104 ASN A N 1
ATOM 821 C CA . ASN A 1 104 ? -17.638 -13.722 8.275 1.00 79.06 104 ASN A CA 1
ATOM 822 C C . ASN A 1 104 ? -16.145 -13.831 8.636 1.00 79.06 104 ASN A C 1
ATOM 824 O O . ASN A 1 104 ? -15.581 -14.922 8.623 1.00 79.06 104 ASN A O 1
ATOM 828 N N . VAL A 1 105 ? -15.508 -12.703 8.951 1.00 83.69 105 VAL A N 1
ATOM 829 C CA . VAL A 1 105 ? -14.104 -12.658 9.381 1.00 83.69 105 VAL A CA 1
ATOM 830 C C . VAL A 1 105 ? -13.995 -12.231 10.840 1.00 83.69 105 VAL A C 1
ATOM 832 O O . VAL A 1 105 ? -14.673 -11.304 11.280 1.00 83.69 105 VAL A O 1
ATOM 835 N N . GLU A 1 106 ? -13.118 -12.898 11.584 1.00 87.94 106 GLU A N 1
ATOM 836 C CA . GLU A 1 106 ? -12.824 -12.566 12.985 1.00 87.94 106 GLU A CA 1
ATOM 837 C C . GLU A 1 106 ? -11.657 -11.580 13.113 1.00 87.94 106 GLU A C 1
ATOM 839 O O . GLU A 1 106 ? -11.595 -10.795 14.061 1.00 87.94 106 GLU A O 1
ATOM 844 N N . ALA A 1 107 ? -10.752 -11.585 12.135 1.00 91.69 107 ALA A N 1
ATOM 845 C CA . ALA A 1 107 ? -9.591 -10.714 12.072 1.00 91.69 107 ALA A CA 1
ATOM 846 C C . ALA A 1 107 ? -9.335 -10.241 10.638 1.00 91.69 107 ALA A C 1
ATOM 848 O O . ALA A 1 107 ? -9.743 -10.879 9.666 1.00 91.69 107 ALA A O 1
ATOM 849 N N . LEU A 1 108 ? -8.664 -9.100 10.521 1.00 93.31 108 LEU A N 1
ATOM 850 C CA . LEU A 1 108 ? -8.384 -8.417 9.264 1.00 93.31 108 LEU A CA 1
ATOM 851 C C . LEU A 1 108 ? -6.939 -7.963 9.209 1.00 93.31 108 LEU A C 1
ATOM 853 O O . LEU A 1 108 ? -6.357 -7.588 10.224 1.00 93.31 108 LEU A O 1
ATOM 857 N N . ASN A 1 109 ? -6.370 -7.918 8.014 1.00 96.81 109 ASN A N 1
ATOM 858 C CA . ASN A 1 109 ? -5.103 -7.241 7.821 1.00 96.81 109 ASN A CA 1
ATOM 859 C C . ASN A 1 109 ? -5.343 -5.763 7.563 1.00 96.81 109 ASN A C 1
ATOM 861 O O . ASN A 1 109 ? -6.267 -5.387 6.844 1.00 96.81 109 ASN A O 1
ATOM 865 N N . CYS A 1 110 ? -4.511 -4.926 8.168 1.00 96.62 110 CYS A N 1
ATOM 866 C CA . CYS A 1 110 ? -4.664 -3.482 8.092 1.00 96.62 110 CYS A CA 1
ATOM 867 C C . CYS A 1 110 ? -3.361 -2.839 7.639 1.00 96.62 110 CYS A C 1
ATOM 869 O O . CYS A 1 110 ? -2.272 -3.348 7.892 1.00 96.62 110 CYS A O 1
ATOM 871 N N . TRP A 1 111 ? -3.471 -1.685 7.002 1.00 96.88 111 TRP A N 1
ATOM 872 C CA . TRP A 1 111 ? -2.324 -0.848 6.690 1.00 96.88 111 TRP A CA 1
ATOM 873 C C . TRP A 1 111 ? -2.739 0.614 6.747 1.00 96.88 111 TRP A C 1
ATOM 875 O O . TRP A 1 111 ? -3.808 0.965 6.260 1.00 96.88 111 TRP A O 1
ATOM 885 N N . ALA A 1 112 ? -1.925 1.464 7.365 1.00 95.50 112 ALA A N 1
ATOM 886 C CA . ALA A 1 112 ? -2.254 2.866 7.560 1.00 95.50 112 ALA A CA 1
ATOM 887 C C . ALA A 1 112 ? -1.265 3.805 6.858 1.00 95.50 112 ALA A C 1
ATOM 889 O O . ALA A 1 112 ? -0.113 3.470 6.588 1.00 95.50 112 ALA A O 1
ATOM 890 N N . MET A 1 113 ? -1.720 5.020 6.573 1.00 94.69 113 MET A N 1
ATOM 891 C CA . MET A 1 113 ? -0.902 6.094 6.029 1.00 94.69 113 MET A CA 1
ATOM 892 C C . MET A 1 113 ? -1.167 7.415 6.748 1.00 94.69 113 MET A C 1
ATOM 894 O O . MET A 1 113 ? -2.190 7.609 7.411 1.00 94.69 113 MET A O 1
ATOM 898 N N . THR A 1 114 ? -0.221 8.337 6.597 1.00 93.88 114 THR A N 1
ATOM 899 C CA . THR A 1 114 ? -0.352 9.715 7.081 1.00 93.88 114 THR A CA 1
ATOM 900 C C . THR A 1 114 ? -1.067 10.582 6.046 1.00 93.88 114 THR A C 1
ATOM 902 O O . THR A 1 114 ? -1.129 10.229 4.866 1.00 93.88 114 THR A O 1
ATOM 905 N N . GLU A 1 115 ? -1.552 11.754 6.465 1.00 93.31 115 GLU A N 1
ATOM 906 C CA . GLU A 1 115 ? -2.272 12.707 5.601 1.00 93.31 115 GLU A CA 1
ATOM 907 C C . GLU A 1 115 ? -1.531 13.055 4.301 1.00 93.31 115 GLU A C 1
ATOM 909 O O . GLU A 1 115 ? -2.157 13.261 3.266 1.00 93.31 115 GLU A O 1
ATOM 914 N N . GLY A 1 116 ? -0.192 13.054 4.314 1.00 91.12 116 GLY A N 1
ATOM 915 C CA . GLY A 1 116 ? 0.614 13.343 3.123 1.00 91.12 116 GLY A CA 1
ATOM 916 C C . GLY A 1 116 ? 0.374 12.378 1.953 1.00 91.12 116 GLY A C 1
ATOM 917 O O . GLY A 1 116 ? 0.772 12.664 0.830 1.00 91.12 116 GLY A O 1
ATOM 918 N N . SER A 1 117 ? -0.291 11.244 2.193 1.00 94.19 117 SER A N 1
ATOM 919 C CA . SER A 1 117 ? -0.650 10.255 1.171 1.00 94.19 117 SER A CA 1
ATOM 920 C C . SER A 1 117 ? -2.112 10.338 0.718 1.00 94.19 117 SER A C 1
ATOM 922 O O . SER A 1 117 ? -2.594 9.414 0.064 1.00 94.19 117 SER A O 1
ATOM 924 N N . ARG A 1 118 ? -2.824 11.436 1.018 1.00 95.25 118 ARG A N 1
ATOM 925 C CA . ARG A 1 118 ? -4.257 11.598 0.725 1.00 95.25 118 ARG A CA 1
ATOM 926 C C . ARG A 1 118 ? -4.637 11.342 -0.733 1.00 95.25 118 ARG A C 1
ATOM 928 O O . ARG A 1 118 ? -5.638 10.673 -0.962 1.00 95.25 118 ARG A O 1
ATOM 935 N N . SER A 1 119 ? -3.868 11.823 -1.720 1.00 94.81 119 SER A N 1
ATOM 936 C CA . SER A 1 119 ? -4.239 11.563 -3.128 1.00 94.81 119 SER A CA 1
ATOM 937 C C . SER A 1 119 ? -4.228 10.065 -3.427 1.00 94.81 119 SER A C 1
ATOM 939 O O . SER A 1 119 ? -5.200 9.547 -3.963 1.00 94.81 119 SER A O 1
ATOM 941 N N . LYS A 1 120 ? -3.210 9.341 -2.947 1.00 95.25 120 LYS A N 1
ATOM 942 C CA . LYS A 1 120 ? -3.102 7.889 -3.125 1.00 95.25 120 LYS A CA 1
ATOM 943 C C . LYS A 1 120 ? -4.183 7.155 -2.341 1.00 95.25 120 LYS A C 1
ATOM 945 O O . LYS A 1 120 ? -4.730 6.181 -2.841 1.00 95.25 120 LYS A O 1
ATOM 950 N N . PHE A 1 121 ? -4.546 7.671 -1.166 1.00 96.31 121 PHE A N 1
ATOM 951 C CA . PHE A 1 121 ? -5.719 7.214 -0.428 1.00 96.31 121 PHE A CA 1
ATOM 952 C C . PHE A 1 121 ? -7.013 7.336 -1.213 1.00 96.31 121 PHE A C 1
ATOM 954 O O . PHE A 1 121 ? -7.822 6.416 -1.190 1.00 96.31 121 PHE A O 1
ATOM 961 N N . ASN A 1 122 ? -7.208 8.424 -1.947 1.00 95.38 122 ASN A N 1
ATOM 962 C CA . ASN A 1 122 ? -8.399 8.603 -2.767 1.00 95.38 122 ASN A CA 1
ATOM 963 C C . ASN A 1 122 ? -8.368 7.711 -4.018 1.00 95.38 122 ASN A C 1
ATOM 965 O O . ASN A 1 122 ? -9.390 7.107 -4.337 1.00 95.38 122 ASN A O 1
ATOM 969 N N . GLU A 1 123 ? -7.205 7.580 -4.659 1.00 95.06 123 GLU A N 1
ATOM 970 C CA . GLU A 1 123 ? -6.994 6.794 -5.883 1.00 95.06 123 GLU A CA 1
ATOM 971 C C . GLU A 1 123 ? -7.104 5.277 -5.683 1.00 95.06 123 GLU A C 1
ATOM 973 O O . GLU A 1 123 ? -7.597 4.592 -6.573 1.00 95.06 123 GLU A O 1
ATOM 978 N N . MET A 1 124 ? -6.625 4.743 -4.557 1.00 96.31 124 MET A N 1
ATOM 979 C CA . MET A 1 124 ? -6.633 3.304 -4.283 1.00 96.31 124 MET A CA 1
ATOM 980 C C . MET A 1 124 ? -8.038 2.846 -3.868 1.00 96.31 124 MET A C 1
ATOM 982 O O . MET A 1 124 ? -8.666 3.429 -2.979 1.00 96.31 124 MET A O 1
ATOM 986 N N . THR A 1 125 ? -8.553 1.803 -4.506 1.00 95.44 125 THR A N 1
ATOM 987 C CA . THR A 1 125 ? -9.948 1.351 -4.394 1.00 95.44 125 THR A CA 1
ATOM 988 C C . THR A 1 125 ? -10.052 -0.154 -4.172 1.00 95.44 125 THR A C 1
ATOM 990 O O . THR A 1 125 ? -9.055 -0.871 -4.213 1.00 95.44 125 THR A O 1
ATOM 993 N N . HIS A 1 126 ? -11.269 -0.628 -3.887 1.00 94.94 126 HIS A N 1
ATOM 994 C CA . HIS A 1 126 ? -11.545 -2.051 -3.704 1.00 94.94 126 HIS A CA 1
ATOM 995 C C . HIS A 1 126 ? -11.009 -2.866 -4.889 1.00 94.94 126 HIS A C 1
ATOM 997 O O . HIS A 1 126 ? -11.305 -2.566 -6.044 1.00 94.94 126 HIS A O 1
ATOM 1003 N N . GLY A 1 127 ? -10.283 -3.937 -4.589 1.00 95.19 127 GLY A N 1
ATOM 1004 C CA . GLY A 1 127 ? -9.687 -4.832 -5.566 1.00 95.19 127 GLY A CA 1
ATOM 1005 C C . GLY A 1 127 ? -8.245 -4.490 -5.915 1.00 95.19 127 GLY A C 1
ATOM 1006 O O . GLY A 1 127 ? -7.547 -5.373 -6.387 1.00 95.19 127 GLY A O 1
ATOM 1007 N N . ASP A 1 128 ? -7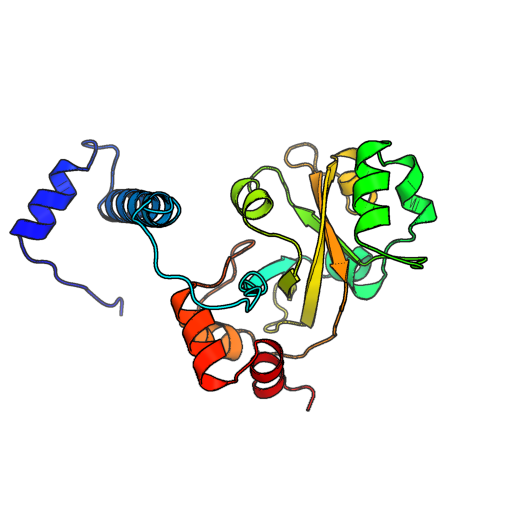.737 -3.280 -5.659 1.00 97.06 128 ASP A N 1
ATOM 1008 C CA . ASP A 1 128 ? -6.342 -2.937 -5.978 1.00 97.06 128 ASP A CA 1
ATOM 1009 C C . ASP A 1 128 ? -5.335 -3.835 -5.228 1.00 97.06 128 ASP A C 1
ATOM 1011 O O . ASP A 1 128 ? -5.571 -4.254 -4.092 1.00 97.06 128 ASP A O 1
ATOM 1015 N N . LEU A 1 129 ? -4.216 -4.174 -5.880 1.00 97.62 129 LEU A N 1
ATOM 1016 C CA . LEU A 1 129 ? -3.132 -4.970 -5.292 1.00 97.62 129 LEU A CA 1
ATOM 1017 C C . LEU A 1 129 ? -2.102 -4.058 -4.629 1.00 97.62 129 LEU A C 1
ATOM 1019 O O . LEU A 1 129 ? -1.625 -3.105 -5.243 1.00 97.62 129 LEU A O 1
ATOM 1023 N N . VAL A 1 130 ? -1.674 -4.411 -3.424 1.00 98.31 130 VAL A N 1
ATOM 1024 C CA . VAL A 1 130 ? -0.580 -3.755 -2.710 1.00 98.31 130 VAL A CA 1
ATOM 1025 C C . VAL A 1 130 ? 0.540 -4.759 -2.471 1.00 98.31 130 VAL A C 1
ATOM 1027 O O . VAL A 1 130 ? 0.300 -5.834 -1.928 1.00 98.31 130 VAL A O 1
ATOM 1030 N N . LEU A 1 131 ? 1.765 -4.411 -2.861 1.00 98.12 131 LEU A N 1
ATOM 1031 C CA . LEU A 1 131 ? 2.976 -5.174 -2.578 1.00 98.12 131 LEU A CA 1
ATOM 1032 C C . LEU A 1 131 ? 3.793 -4.476 -1.497 1.00 98.12 131 LEU A C 1
ATOM 1034 O O . LEU A 1 131 ? 4.204 -3.326 -1.660 1.00 98.12 131 LEU A O 1
ATOM 1038 N N . PHE A 1 132 ? 4.083 -5.196 -0.419 1.00 98.00 132 PHE A N 1
ATOM 1039 C CA . PHE A 1 132 ? 4.795 -4.672 0.736 1.00 98.00 132 PHE A CA 1
ATOM 1040 C C . PHE A 1 132 ? 6.275 -5.032 0.711 1.00 98.00 132 PHE A C 1
ATOM 1042 O O . PHE A 1 132 ? 6.649 -6.191 0.524 1.00 98.00 132 PHE A O 1
ATOM 1049 N N . THR A 1 133 ? 7.123 -4.040 0.970 1.00 95.81 133 THR A N 1
ATOM 1050 C CA . THR A 1 133 ? 8.566 -4.224 1.147 1.00 95.81 133 THR A CA 1
ATOM 1051 C C . THR A 1 133 ? 9.017 -3.601 2.463 1.00 95.81 133 THR A C 1
ATOM 1053 O O . THR A 1 133 ? 8.760 -2.424 2.726 1.00 95.81 133 THR A O 1
ATOM 1056 N N . ALA A 1 134 ? 9.703 -4.385 3.296 1.00 92.38 134 ALA A N 1
ATOM 1057 C CA . ALA A 1 134 ? 10.390 -3.847 4.460 1.00 92.38 134 ALA A CA 1
ATOM 1058 C C . ALA A 1 134 ? 11.640 -3.068 4.031 1.00 92.38 134 ALA A C 1
ATOM 1060 O O . ALA A 1 134 ? 12.310 -3.421 3.047 1.00 92.38 134 ALA A O 1
ATOM 1061 N N . LYS A 1 135 ? 11.980 -2.022 4.789 1.00 82.62 135 LYS A N 1
ATOM 1062 C CA . LYS A 1 135 ? 13.256 -1.315 4.628 1.00 82.62 135 LYS A CA 1
ATOM 1063 C C . LYS A 1 135 ? 14.419 -2.319 4.701 1.00 82.62 135 LYS A C 1
ATOM 1065 O O . LYS A 1 135 ? 14.381 -3.242 5.504 1.00 82.62 135 LYS A O 1
ATOM 1070 N N . ASP A 1 136 ? 15.401 -2.168 3.815 1.00 85.50 136 ASP A N 1
ATOM 1071 C CA . ASP A 1 136 ? 16.638 -2.969 3.759 1.00 85.50 136 ASP A CA 1
ATOM 1072 C C . ASP A 1 136 ? 16.475 -4.489 3.519 1.00 85.50 136 ASP A C 1
ATOM 1074 O O . ASP A 1 136 ? 17.461 -5.211 3.441 1.00 85.50 136 ASP A O 1
ATOM 1078 N N . SER A 1 137 ? 15.254 -4.985 3.287 1.00 90.44 137 SER A N 1
ATOM 1079 C CA . SER A 1 137 ? 15.002 -6.410 2.997 1.00 90.44 137 SER A CA 1
ATOM 1080 C C . SER A 1 137 ? 15.490 -6.882 1.622 1.00 90.44 137 SER A C 1
ATOM 1082 O O . SER A 1 137 ? 15.566 -8.083 1.371 1.00 90.44 137 SER A O 1
ATOM 1084 N N . GLY A 1 138 ? 15.724 -5.949 0.692 1.00 92.81 138 GLY A N 1
ATOM 1085 C CA . GLY A 1 138 ? 15.989 -6.249 -0.719 1.00 92.81 138 GLY A CA 1
ATOM 1086 C C . GLY A 1 138 ? 14.815 -6.894 -1.470 1.00 92.81 138 GLY A C 1
ATOM 1087 O O . GLY A 1 138 ? 14.965 -7.225 -2.640 1.00 92.81 138 GLY A O 1
ATOM 1088 N N . LYS A 1 139 ? 13.647 -7.071 -0.834 1.00 95.81 139 LYS A N 1
ATOM 1089 C CA . LYS A 1 139 ? 12.568 -7.932 -1.338 1.00 95.81 139 LYS A CA 1
ATOM 1090 C C . LYS A 1 139 ? 11.178 -7.358 -1.079 1.00 95.81 139 LYS A C 1
ATOM 1092 O O . LYS A 1 139 ? 10.979 -6.551 -0.167 1.00 95.81 139 LYS A O 1
ATOM 1097 N N . PHE A 1 140 ? 10.204 -7.788 -1.870 1.00 97.19 140 PHE A N 1
ATOM 1098 C CA . PHE A 1 140 ? 8.793 -7.716 -1.498 1.00 97.19 140 PHE A CA 1
ATOM 1099 C C . PHE A 1 140 ? 8.416 -9.005 -0.780 1.00 97.19 140 PHE A C 1
ATOM 1101 O O . PHE A 1 140 ? 8.806 -10.089 -1.208 1.00 97.19 140 PHE A O 1
ATOM 1108 N N . GLN A 1 141 ? 7.712 -8.857 0.339 1.00 96.88 141 GLN A N 1
ATOM 1109 C CA . GLN A 1 141 ? 7.485 -9.932 1.308 1.00 96.88 141 GLN A CA 1
ATOM 1110 C C . GLN A 1 141 ? 6.020 -10.342 1.406 1.00 96.88 141 GLN A C 1
ATOM 1112 O O . GLN A 1 141 ? 5.717 -11.465 1.797 1.00 96.88 141 GLN A O 1
ATOM 1117 N N . TYR A 1 142 ? 5.107 -9.426 1.078 1.00 97.62 142 TYR A N 1
ATOM 1118 C CA . TYR A 1 142 ? 3.678 -9.698 1.116 1.00 97.62 142 TYR A CA 1
ATOM 1119 C C . TYR A 1 142 ? 2.966 -9.007 -0.031 1.00 97.62 142 TYR A C 1
ATOM 1121 O O . TYR A 1 142 ? 3.373 -7.930 -0.473 1.00 97.62 142 TYR A O 1
ATOM 1129 N N . THR A 1 143 ? 1.860 -9.602 -0.446 1.00 97.75 143 THR A N 1
ATOM 1130 C CA . THR A 1 143 ? 0.847 -8.944 -1.260 1.00 97.75 143 THR A CA 1
ATOM 1131 C C . THR A 1 143 ? -0.470 -8.900 -0.498 1.00 97.75 143 THR A C 1
ATOM 1133 O O . THR A 1 143 ? -0.682 -9.700 0.414 1.00 97.75 143 THR A O 1
ATOM 1136 N N . GLY A 1 144 ? -1.329 -7.944 -0.831 1.00 97.12 144 GLY A N 1
ATOM 1137 C CA . GLY A 1 144 ? -2.660 -7.819 -0.255 1.00 97.12 144 GLY A CA 1
ATOM 1138 C C . GLY A 1 144 ? -3.610 -7.083 -1.181 1.00 97.12 144 GLY A C 1
ATOM 1139 O O . GLY A 1 144 ? -3.193 -6.245 -1.977 1.00 97.12 144 GLY A O 1
ATOM 1140 N N . GLU A 1 145 ? -4.891 -7.397 -1.077 1.00 96.81 145 GLU A N 1
ATOM 1141 C CA . GLU A 1 145 ? -5.951 -6.775 -1.858 1.00 96.81 145 GLU A CA 1
ATOM 1142 C C . GLU A 1 145 ? -6.733 -5.786 -1.009 1.00 96.81 145 GLU A C 1
ATOM 1144 O O . GLU A 1 145 ? -7.139 -6.111 0.101 1.00 96.81 145 GLU A O 1
ATOM 1149 N N . VAL A 1 146 ? -6.985 -4.590 -1.527 1.00 97.06 146 VAL A N 1
ATOM 1150 C CA . VAL A 1 146 ? -7.798 -3.599 -0.822 1.00 97.06 146 VAL A CA 1
ATOM 1151 C C . VAL A 1 146 ? -9.251 -4.046 -0.795 1.00 97.06 146 VAL A C 1
ATOM 1153 O O . VAL A 1 146 ? -9.871 -4.230 -1.836 1.00 97.06 146 VAL A O 1
ATOM 1156 N N . VAL A 1 147 ? -9.816 -4.158 0.401 1.00 95.44 147 VAL A N 1
ATOM 1157 C CA . VAL A 1 147 ? -11.216 -4.551 0.606 1.00 95.44 147 VAL A CA 1
ATOM 1158 C C . VAL A 1 147 ? -12.054 -3.360 1.072 1.00 95.44 147 VAL A C 1
ATOM 1160 O O . VAL A 1 147 ? -13.193 -3.171 0.652 1.00 95.44 147 VAL A O 1
ATOM 1163 N N . ALA A 1 148 ? -11.487 -2.504 1.915 1.00 95.06 148 ALA A N 1
ATOM 1164 C CA . ALA A 1 148 ? -12.123 -1.268 2.349 1.00 9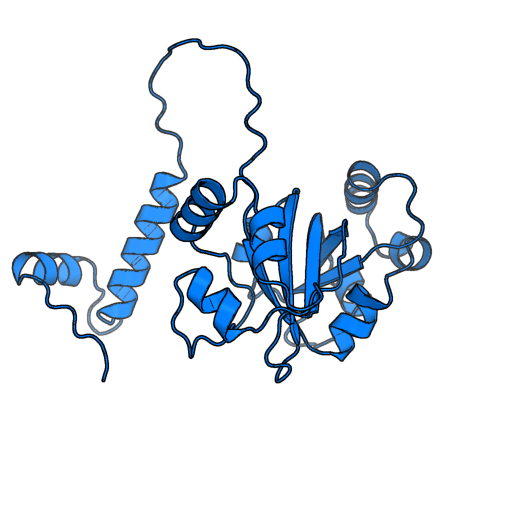5.06 148 ALA A CA 1
ATOM 1165 C C . ALA A 1 148 ? -11.068 -0.239 2.753 1.00 95.06 148 ALA A C 1
ATOM 1167 O O . ALA A 1 148 ? -9.901 -0.573 2.966 1.00 95.06 148 ALA A O 1
ATOM 1168 N N . LYS A 1 149 ? -11.490 1.016 2.892 1.00 95.88 149 LYS A N 1
ATOM 1169 C CA . LYS A 1 149 ? -10.658 2.091 3.428 1.00 95.88 149 LYS A CA 1
ATOM 1170 C C . LYS A 1 149 ? -11.491 3.039 4.281 1.00 95.88 149 LYS A C 1
ATOM 1172 O O . LYS A 1 149 ? -12.657 3.268 3.967 1.00 95.88 149 LYS A O 1
ATOM 1177 N N . ILE A 1 150 ? -10.894 3.577 5.337 1.00 95.62 150 ILE A N 1
ATOM 1178 C CA . ILE A 1 150 ? -11.511 4.561 6.229 1.00 95.62 150 ILE A CA 1
ATOM 1179 C C . ILE A 1 150 ? -10.504 5.648 6.610 1.00 95.62 150 ILE A C 1
ATOM 1181 O O . ILE A 1 150 ? -9.293 5.425 6.588 1.00 95.62 150 ILE A O 1
ATOM 1185 N N . ASP A 1 151 ? -11.018 6.819 6.967 1.00 95.56 151 ASP A N 1
ATOM 1186 C CA . ASP A 1 151 ? -10.230 7.936 7.482 1.00 95.56 151 ASP A CA 1
ATOM 1187 C C . ASP A 1 151 ? -10.508 8.102 8.977 1.00 95.56 151 ASP A C 1
ATOM 1189 O O . ASP A 1 151 ? -11.509 8.694 9.373 1.00 95.56 151 ASP A O 1
ATOM 1193 N N . SER A 1 152 ? -9.642 7.521 9.804 1.00 93.69 152 SER A N 1
ATOM 1194 C CA . SER A 1 152 ? -9.813 7.462 11.250 1.00 93.69 152 SER A CA 1
ATOM 1195 C C . SER A 1 152 ? -8.469 7.497 11.967 1.00 93.69 152 SER A C 1
ATOM 1197 O O . SER A 1 152 ? -7.738 6.506 12.042 1.00 93.69 152 SER A O 1
ATOM 1199 N N . GLU A 1 153 ? -8.164 8.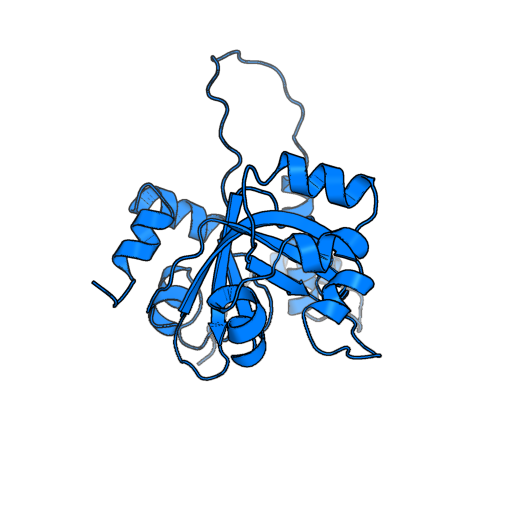650 12.560 1.00 92.56 153 GLU A N 1
ATOM 1200 C CA . GLU A 1 153 ? -6.993 8.833 13.424 1.00 92.56 153 GLU A CA 1
ATOM 120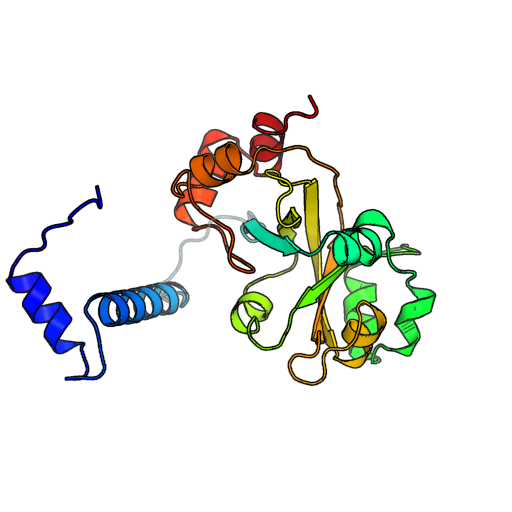1 C C . GLU A 1 153 ? -7.036 7.918 14.653 1.00 92.56 153 GLU A C 1
ATOM 1203 O O . GLU A 1 153 ? -6.010 7.377 15.061 1.00 92.56 153 GLU A O 1
ATOM 1208 N N . LYS A 1 154 ? -8.235 7.674 15.201 1.00 93.19 154 LYS A N 1
ATOM 1209 C CA . LYS A 1 154 ? -8.429 6.748 16.326 1.00 93.19 154 LYS A CA 1
ATOM 1210 C C . LYS A 1 154 ? -8.014 5.331 15.955 1.00 93.19 154 LYS A C 1
ATOM 1212 O O . LYS A 1 154 ? -7.305 4.685 16.721 1.00 93.19 154 LYS A O 1
ATOM 1217 N N . LEU A 1 155 ? -8.445 4.852 14.785 1.00 94.56 155 LEU A N 1
ATOM 1218 C CA . LEU A 1 155 ? -8.071 3.518 14.337 1.00 94.56 155 LEU A CA 1
ATOM 1219 C C . LEU A 1 155 ? -6.577 3.441 14.031 1.00 94.56 155 LEU A C 1
ATOM 1221 O O . LEU A 1 155 ? -5.910 2.529 14.507 1.00 94.56 155 LEU A O 1
ATOM 1225 N N . GLY A 1 156 ? -6.027 4.377 13.258 1.00 93.94 156 GLY A N 1
ATOM 1226 C CA . GLY A 1 156 ? -4.614 4.294 12.897 1.00 93.94 156 GLY A CA 1
ATOM 1227 C C . GLY A 1 156 ? -3.674 4.449 14.100 1.00 93.94 156 GLY A C 1
ATOM 1228 O O . GLY A 1 156 ? -2.664 3.751 14.149 1.00 93.94 156 GLY A O 1
ATOM 1229 N N . GLY A 1 157 ? -4.044 5.248 15.108 1.00 92.44 157 GLY A N 1
ATOM 1230 C CA . GLY A 1 157 ? -3.328 5.333 16.388 1.00 92.44 157 GLY A CA 1
ATOM 1231 C C . GLY A 1 157 ? -3.463 4.093 17.282 1.00 92.44 157 GLY A C 1
ATOM 1232 O O . GLY A 1 157 ? -2.610 3.863 18.133 1.00 92.44 157 GLY A O 1
ATOM 1233 N N . PHE A 1 158 ? -4.503 3.275 17.090 1.00 93.62 158 PHE A N 1
ATOM 1234 C CA . PHE A 1 158 ? -4.601 1.951 17.713 1.00 93.62 158 PHE A CA 1
ATOM 1235 C C . PHE A 1 158 ? -3.709 0.923 17.004 1.00 93.62 158 PHE A C 1
ATOM 1237 O O . PHE A 1 158 ? -3.114 0.065 17.652 1.00 93.62 158 PHE A O 1
ATOM 1244 N N . LEU A 1 159 ? -3.622 0.997 15.672 1.00 93.50 159 LEU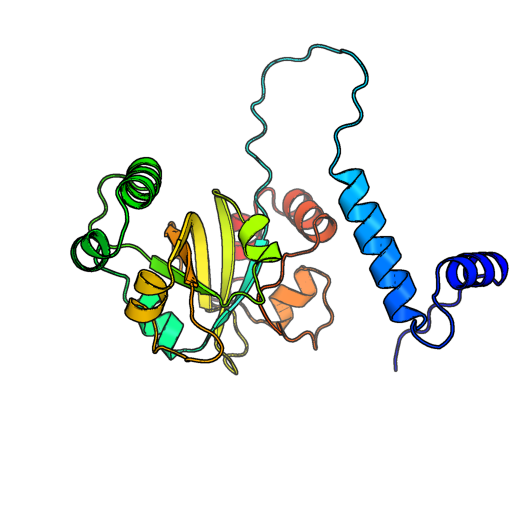 A N 1
ATOM 1245 C CA . LEU A 1 159 ? -2.857 0.046 14.865 1.00 93.50 159 LEU A CA 1
ATOM 1246 C C . LEU A 1 159 ? -1.350 0.194 15.071 1.00 93.50 159 LEU A C 1
ATOM 1248 O O . LEU A 1 159 ? -0.657 -0.802 15.289 1.00 93.50 159 LEU A O 1
ATOM 1252 N N . TRP A 1 160 ? -0.845 1.423 14.975 1.00 91.88 160 TRP A N 1
ATOM 1253 C CA . TRP A 1 160 ? 0.577 1.732 15.065 1.00 91.88 160 TRP A CA 1
ATOM 1254 C C . TRP A 1 160 ? 0.823 2.901 16.007 1.00 91.88 160 TRP A C 1
ATOM 1256 O O . TRP A 1 160 ? -0.056 3.724 16.252 1.00 91.88 160 TRP A O 1
ATOM 1266 N N . ASP A 1 161 ? 2.056 2.984 16.496 1.00 86.69 161 ASP A N 1
ATOM 1267 C CA . ASP A 1 161 ? 2.434 3.974 17.494 1.00 86.69 161 ASP A CA 1
ATOM 1268 C C . ASP A 1 161 ? 2.174 5.394 16.959 1.00 86.69 161 ASP A C 1
ATOM 1270 O O . ASP A 1 161 ? 2.552 5.750 15.833 1.00 86.69 161 ASP A O 1
ATOM 1274 N N . PHE A 1 162 ? 1.479 6.195 17.768 1.00 75.31 162 PHE A N 1
ATOM 1275 C CA . PHE A 1 162 ? 1.058 7.542 17.408 1.00 75.31 162 PHE A CA 1
ATOM 1276 C C . PHE A 1 162 ? 2.266 8.461 17.206 1.00 75.31 162 PHE A C 1
ATOM 1278 O O . PHE A 1 162 ? 3.128 8.590 18.076 1.00 75.31 162 PHE A O 1
ATOM 1285 N N . VAL A 1 163 ? 2.293 9.155 16.069 1.00 78.50 163 VAL A N 1
ATOM 1286 C CA . VAL A 1 163 ? 3.276 10.201 15.776 1.00 78.50 163 VAL A CA 1
ATOM 1287 C C . VAL A 1 163 ? 2.528 11.538 15.758 1.00 78.50 163 VAL A C 1
ATOM 1289 O O . VAL A 1 163 ? 1.822 11.797 14.783 1.00 78.50 163 VAL A O 1
ATOM 1292 N N . PRO A 1 164 ? 2.672 12.406 16.783 1.00 71.12 164 PRO A N 1
ATOM 1293 C CA . PRO A 1 164 ? 1.836 13.604 16.942 1.00 71.12 164 PRO A CA 1
ATOM 1294 C C . PRO A 1 164 ? 1.812 14.539 15.735 1.00 71.12 164 PRO A C 1
ATOM 1296 O O . PRO A 1 164 ? 0.804 15.167 15.436 1.00 71.12 164 PRO A O 1
ATOM 1299 N N . THR A 1 165 ? 2.926 14.625 15.015 1.00 79.69 165 THR A N 1
ATOM 1300 C CA . THR A 1 165 ? 3.060 15.504 13.850 1.00 79.69 165 THR A CA 1
ATOM 1301 C C . THR A 1 165 ? 2.543 14.875 12.559 1.00 79.69 165 THR A C 1
ATOM 1303 O O . THR A 1 165 ? 2.353 15.579 11.569 1.00 79.69 165 THR A O 1
ATOM 1306 N N . LYS A 1 166 ? 2.354 13.551 12.532 1.00 86.12 166 LYS A N 1
ATOM 1307 C CA . LYS A 1 166 ? 1.993 12.773 11.342 1.00 86.12 166 LYS A CA 1
ATOM 1308 C C . LYS A 1 166 ? 1.157 11.552 11.747 1.00 86.12 166 LYS A C 1
ATOM 1310 O O . LYS A 1 166 ? 1.643 10.426 11.619 1.00 86.12 166 LYS A O 1
ATOM 1315 N N . PRO A 1 167 ? -0.077 11.752 12.236 1.00 89.50 167 PRO A N 1
ATOM 1316 C CA . PRO A 1 167 ? -0.915 10.645 12.663 1.00 89.50 167 PRO A CA 1
ATOM 1317 C C . PRO A 1 167 ? -1.208 9.704 11.495 1.00 89.50 167 PRO A C 1
ATOM 1319 O O . PRO A 1 167 ? -1.473 10.132 10.364 1.00 89.50 167 PRO A O 1
ATOM 1322 N N . TRP A 1 168 ? -1.184 8.409 11.789 1.00 93.06 168 TRP A N 1
ATOM 1323 C CA . TRP A 1 168 ? -1.716 7.378 10.913 1.00 93.06 168 TRP A CA 1
ATOM 1324 C C . TRP A 1 168 ? -3.239 7.490 10.967 1.00 93.06 168 TRP A C 1
ATOM 1326 O O . TRP A 1 168 ? -3.832 7.217 12.003 1.00 93.06 168 TRP A O 1
ATOM 1336 N N . LYS A 1 169 ? -3.877 7.949 9.890 1.00 95.06 169 LYS A N 1
ATOM 1337 C CA . LYS A 1 169 ? -5.347 8.087 9.840 1.00 95.06 169 LYS A CA 1
ATOM 1338 C C . LYS A 1 169 ? -5.981 7.518 8.582 1.00 95.06 169 LYS A C 1
ATOM 1340 O O . LYS A 1 169 ? -7.154 7.183 8.589 1.00 95.06 169 LYS A O 1
ATOM 1345 N N . LEU A 1 170 ? -5.200 7.333 7.525 1.00 96.62 170 LEU A N 1
ATOM 1346 C CA . LEU A 1 170 ? -5.677 6.782 6.264 1.00 96.62 170 LEU A CA 1
ATOM 1347 C C . LEU A 1 170 ? -5.531 5.262 6.315 1.00 96.62 170 LEU A C 1
ATOM 1349 O O . LEU A 1 170 ? -4.448 4.748 6.040 1.00 96.62 170 LEU A O 1
ATOM 1353 N N . VAL A 1 171 ? -6.569 4.546 6.738 1.00 97.06 171 VAL A N 1
ATOM 1354 C CA . VAL A 1 171 ? -6.492 3.106 7.016 1.00 97.06 171 VAL A CA 1
ATOM 1355 C C . VAL A 1 171 ? -7.131 2.303 5.892 1.00 97.06 171 VAL A C 1
ATOM 1357 O O . VAL A 1 171 ? -8.260 2.568 5.489 1.00 97.06 171 VAL A O 1
ATOM 1360 N N . TYR A 1 172 ? -6.425 1.280 5.429 1.00 97.50 172 TYR A N 1
ATOM 1361 C CA . TYR A 1 172 ? -6.919 0.250 4.528 1.00 97.50 172 TYR A CA 1
ATOM 1362 C C . TYR A 1 172 ? -7.116 -1.061 5.269 1.00 97.50 172 TYR A C 1
ATOM 1364 O O . TYR A 1 172 ? -6.286 -1.454 6.091 1.00 97.50 172 TYR A O 1
ATOM 1372 N N . PHE A 1 173 ? -8.179 -1.758 4.893 1.00 96.50 173 PHE A N 1
ATOM 1373 C CA . PHE A 1 173 ? -8.408 -3.155 5.216 1.00 96.50 173 PHE A CA 1
ATOM 1374 C C . PHE A 1 173 ? -8.036 -3.997 4.008 1.00 96.50 173 PHE A C 1
ATOM 1376 O O . PHE A 1 173 ? -8.455 -3.704 2.883 1.00 96.50 173 PHE A O 1
ATOM 1383 N N . LEU A 1 174 ? -7.243 -5.029 4.255 1.00 96.94 174 LEU A N 1
ATOM 1384 C CA . LEU A 1 174 ? -6.654 -5.871 3.235 1.00 96.94 174 LEU A CA 1
ATOM 1385 C C . LEU A 1 174 ? -7.172 -7.302 3.370 1.00 96.94 174 LEU A C 1
ATOM 1387 O O . LEU A 1 174 ? -7.193 -7.870 4.463 1.00 96.94 174 LEU A O 1
ATOM 1391 N N . GLY A 1 175 ? -7.575 -7.871 2.243 1.00 94.44 175 GLY A N 1
ATOM 1392 C CA . GLY A 1 175 ? -7.888 -9.282 2.069 1.00 94.44 175 GLY A CA 1
ATOM 1393 C C . GLY A 1 175 ? -6.817 -9.976 1.234 1.00 94.44 175 GLY A C 1
ATOM 1394 O O . GLY A 1 175 ? -5.875 -9.339 0.759 1.00 94.44 175 GLY A O 1
ATOM 1395 N N . ASN A 1 176 ? -6.972 -11.287 1.046 1.00 93.56 176 ASN A N 1
ATOM 1396 C CA . ASN A 1 176 ? -6.106 -12.098 0.183 1.00 93.56 176 ASN A CA 1
ATOM 1397 C C . ASN A 1 176 ? -4.605 -11.881 0.445 1.00 93.56 176 ASN A C 1
ATOM 1399 O O . ASN A 1 176 ? -3.816 -11.796 -0.495 1.00 93.56 176 ASN A O 1
ATOM 1403 N N . ILE A 1 177 ? -4.208 -11.761 1.720 1.00 95.94 177 ILE A N 1
ATOM 1404 C CA . ILE A 1 177 ? -2.795 -11.604 2.065 1.00 95.94 177 ILE A CA 1
ATOM 1405 C C . ILE A 1 177 ? -2.034 -12.869 1.674 1.00 95.94 177 ILE A C 1
ATOM 1407 O O . ILE A 1 177 ? -2.390 -13.973 2.086 1.00 95.94 177 ILE A O 1
ATOM 1411 N N . GLN A 1 178 ? -0.951 -12.695 0.921 1.00 95.62 178 GLN A N 1
ATOM 1412 C CA . GLN A 1 178 ? -0.040 -13.776 0.557 1.00 95.62 178 GLN A CA 1
ATOM 1413 C C . GLN A 1 178 ? 1.390 -13.385 0.901 1.00 95.62 178 GLN A C 1
ATOM 1415 O O . GLN A 1 178 ? 1.828 -12.282 0.573 1.00 95.62 178 GLN A O 1
ATOM 1420 N N . ALA A 1 179 ? 2.119 -14.292 1.548 1.00 95.75 179 ALA A N 1
ATOM 1421 C CA . ALA A 1 179 ? 3.565 -14.172 1.663 1.00 95.75 179 ALA A CA 1
ATOM 1422 C C . ALA A 1 179 ? 4.203 -14.432 0.293 1.00 95.75 179 ALA A C 1
ATOM 1424 O O . ALA A 1 179 ? 3.811 -15.365 -0.402 1.00 95.75 179 ALA A O 1
ATOM 1425 N N . VAL A 1 180 ? 5.174 -13.604 -0.073 1.00 96.69 180 VAL A N 1
ATOM 1426 C CA . VAL A 1 180 ? 5.945 -13.704 -1.317 1.00 96.69 180 VAL A CA 1
ATOM 1427 C C . VAL A 1 180 ? 7.422 -13.453 -1.020 1.00 96.69 180 VAL A C 1
ATOM 1429 O O . VAL A 1 180 ? 7.775 -12.908 0.027 1.00 96.69 180 VAL A O 1
ATOM 1432 N N . ASN A 1 181 ? 8.302 -13.843 -1.930 1.00 96.44 181 ASN A N 1
ATOM 1433 C CA . ASN A 1 181 ? 9.741 -13.630 -1.838 1.00 96.44 181 ASN A CA 1
ATOM 1434 C C . ASN A 1 181 ? 10.243 -13.123 -3.190 1.00 96.44 181 ASN A C 1
ATOM 1436 O O . ASN A 1 181 ? 10.896 -13.847 -3.930 1.00 96.44 181 ASN A O 1
ATOM 1440 N N . ILE A 1 182 ? 9.910 -11.879 -3.525 1.00 96.75 182 ILE A N 1
ATOM 1441 C CA . ILE A 1 182 ? 10.243 -11.306 -4.834 1.00 96.75 182 ILE A CA 1
ATOM 1442 C C . ILE A 1 182 ? 11.430 -10.365 -4.667 1.00 96.75 182 ILE A C 1
ATOM 1444 O O . ILE A 1 182 ? 11.334 -9.386 -3.917 1.00 96.75 182 ILE A O 1
ATOM 1448 N N . ASP A 1 183 ? 12.529 -10.608 -5.382 1.00 95.75 183 ASP A N 1
ATOM 1449 C CA . ASP A 1 183 ? 13.638 -9.653 -5.449 1.00 95.75 183 ASP A CA 1
ATOM 1450 C C . ASP A 1 183 ? 13.151 -8.263 -5.900 1.00 95.75 183 ASP A C 1
ATOM 1452 O O . ASP A 1 183 ? 12.468 -8.099 -6.919 1.00 95.75 183 ASP A O 1
ATOM 1456 N N . LYS A 1 184 ? 13.507 -7.230 -5.128 1.00 94.56 184 LYS A N 1
ATOM 1457 C CA . LYS A 1 184 ? 13.058 -5.856 -5.379 1.00 94.56 184 LYS A CA 1
ATOM 1458 C C . LYS A 1 184 ? 13.530 -5.363 -6.738 1.00 94.56 184 LYS A C 1
ATOM 1460 O O . LYS A 1 184 ? 12.739 -4.759 -7.457 1.00 94.56 184 LYS A O 1
ATOM 1465 N N . THR A 1 185 ? 14.788 -5.620 -7.089 1.00 93.75 185 THR A N 1
ATOM 1466 C CA . THR A 1 185 ? 15.384 -5.164 -8.351 1.00 93.75 185 THR A CA 1
ATOM 1467 C C . THR A 1 185 ? 14.664 -5.799 -9.533 1.00 93.75 185 THR A C 1
ATOM 1469 O O . THR A 1 185 ? 14.327 -5.108 -10.498 1.00 93.75 185 THR A O 1
ATOM 1472 N N . ARG A 1 186 ? 14.380 -7.101 -9.443 1.00 94.56 186 ARG A N 1
ATOM 1473 C CA . ARG A 1 186 ? 13.635 -7.869 -10.440 1.00 94.56 186 ARG A CA 1
ATOM 1474 C C . ARG A 1 186 ? 12.234 -7.301 -10.642 1.00 94.56 186 ARG A C 1
ATOM 1476 O O . ARG A 1 186 ? 11.894 -6.973 -11.777 1.00 94.56 186 ARG A O 1
ATOM 1483 N N . LEU A 1 187 ? 11.463 -7.112 -9.566 1.00 95.44 187 LEU A N 1
ATOM 1484 C CA . LEU A 1 187 ? 10.106 -6.564 -9.660 1.00 95.44 187 LEU A CA 1
ATOM 1485 C C . LEU A 1 187 ? 10.106 -5.160 -10.271 1.00 95.44 187 LEU A C 1
ATOM 1487 O O . LEU A 1 187 ? 9.395 -4.917 -11.241 1.00 95.44 187 LEU A O 1
ATOM 1491 N N . VAL A 1 188 ? 10.882 -4.222 -9.718 1.00 93.06 188 VAL A N 1
ATOM 1492 C CA . VAL A 1 188 ? 10.809 -2.820 -10.166 1.00 93.06 188 VAL A CA 1
ATOM 1493 C C . VAL A 1 188 ? 11.287 -2.677 -11.611 1.00 93.06 188 VAL A C 1
ATOM 1495 O O . VAL A 1 188 ? 10.706 -1.902 -12.364 1.00 93.06 188 VAL A O 1
ATOM 1498 N N . THR A 1 189 ? 12.267 -3.480 -12.038 1.00 93.25 189 THR A N 1
ATOM 1499 C CA . THR A 1 189 ? 12.706 -3.514 -13.442 1.00 93.25 189 THR A CA 1
ATOM 1500 C C . THR A 1 189 ? 11.614 -4.072 -14.355 1.00 93.25 189 THR A C 1
ATOM 1502 O O . THR A 1 189 ? 11.376 -3.511 -15.421 1.00 93.25 189 THR A O 1
ATOM 1505 N N . ALA A 1 190 ? 10.920 -5.136 -13.938 1.00 92.31 190 ALA A N 1
ATOM 1506 C CA . ALA A 1 190 ? 9.792 -5.691 -14.690 1.00 92.31 190 ALA A CA 1
ATOM 1507 C C . ALA A 1 190 ? 8.620 -4.698 -14.807 1.00 92.31 190 ALA A C 1
ATOM 1509 O O . ALA A 1 190 ? 7.919 -4.683 -15.811 1.00 92.31 190 ALA A O 1
ATOM 1510 N N . LEU A 1 191 ? 8.460 -3.813 -13.819 1.00 92.50 191 LEU A N 1
ATOM 1511 C CA . LEU A 1 191 ? 7.493 -2.711 -13.834 1.00 92.50 191 LEU A CA 1
ATOM 1512 C C . LEU A 1 191 ? 7.985 -1.468 -14.606 1.00 92.50 191 LEU A C 1
ATOM 1514 O O . LEU A 1 191 ? 7.306 -0.443 -14.611 1.00 92.50 191 LEU A O 1
ATOM 1518 N N . GLY A 1 192 ? 9.156 -1.533 -15.248 1.00 92.19 192 GLY A N 1
ATOM 1519 C CA . GLY A 1 192 ? 9.707 -0.454 -16.075 1.00 92.19 192 GLY A CA 1
ATOM 1520 C C . GLY A 1 192 ? 10.497 0.621 -15.320 1.00 92.19 192 GLY A C 1
ATOM 1521 O O . GLY A 1 192 ? 10.911 1.610 -15.927 1.00 92.19 192 GLY A O 1
ATOM 1522 N N . TYR A 1 193 ? 10.745 0.452 -14.019 1.00 92.69 193 TYR A N 1
ATOM 1523 C CA . TYR A 1 193 ? 11.605 1.351 -13.248 1.00 92.69 193 TYR A CA 1
ATOM 1524 C C . TYR A 1 193 ? 13.094 1.030 -13.451 1.00 92.69 193 TYR A C 1
ATOM 1526 O O . TYR A 1 193 ? 13.483 -0.025 -13.956 1.00 92.69 193 TYR A O 1
ATOM 1534 N N . SER A 1 194 ? 13.968 1.950 -13.032 1.00 90.12 194 SER A N 1
ATOM 1535 C CA . SER A 1 194 ? 15.408 1.692 -13.029 1.00 90.12 194 SER A CA 1
ATOM 1536 C C . SER A 1 194 ? 15.782 0.636 -11.981 1.00 90.12 194 SER A C 1
ATOM 1538 O O . SER A 1 194 ? 15.148 0.518 -10.936 1.00 90.12 194 SER A O 1
ATOM 1540 N N . LYS A 1 195 ? 16.874 -0.099 -12.215 1.00 87.56 195 LYS A N 1
ATOM 1541 C CA . LYS A 1 195 ? 17.382 -1.111 -11.265 1.00 87.56 195 LYS A CA 1
ATOM 1542 C C . LYS A 1 195 ? 17.719 -0.538 -9.883 1.00 87.56 195 LYS A C 1
ATOM 1544 O O . LYS A 1 195 ? 17.674 -1.253 -8.894 1.00 87.56 195 LYS A O 1
ATOM 1549 N N . SER A 1 196 ? 18.071 0.744 -9.816 1.00 86.25 196 SER A N 1
ATOM 1550 C CA . SER A 1 196 ? 18.374 1.450 -8.567 1.00 86.25 196 SER A CA 1
ATOM 1551 C C . SER A 1 196 ? 17.147 2.126 -7.949 1.00 86.25 196 SER A C 1
ATOM 1553 O O . SER A 1 196 ? 17.301 2.959 -7.056 1.00 86.25 196 SER A O 1
ATOM 1555 N N . TYR A 1 197 ? 15.944 1.854 -8.460 1.00 88.38 197 TYR A N 1
ATOM 1556 C CA . TYR A 1 197 ? 14.727 2.472 -7.963 1.00 88.38 197 TYR A CA 1
ATOM 1557 C C . TYR A 1 197 ? 14.447 2.022 -6.529 1.00 88.38 197 TYR A C 1
ATOM 1559 O O . TYR A 1 197 ? 14.257 0.841 -6.236 1.00 88.38 197 TYR A O 1
ATOM 1567 N N . VAL A 1 198 ? 14.405 2.999 -5.631 1.00 86.62 198 VAL A N 1
ATOM 1568 C CA . VAL A 1 198 ? 13.934 2.821 -4.261 1.00 86.62 198 VAL A CA 1
ATOM 1569 C C . VAL A 1 198 ? 12.484 3.262 -4.227 1.00 86.62 198 VAL A C 1
ATOM 1571 O O . VAL A 1 198 ? 12.160 4.305 -4.777 1.00 86.62 198 VAL A O 1
ATOM 1574 N N . VAL A 1 199 ? 11.629 2.491 -3.558 1.00 87.94 199 VAL A N 1
ATOM 1575 C CA . VAL A 1 199 ? 10.228 2.852 -3.318 1.00 87.94 199 VAL A CA 1
ATOM 1576 C C . VAL A 1 199 ? 10.197 3.877 -2.170 1.00 87.94 199 VAL A C 1
ATOM 1578 O O . VAL A 1 199 ? 10.375 3.475 -1.017 1.00 87.94 199 VAL A O 1
ATOM 1581 N N . PRO A 1 200 ? 10.032 5.189 -2.434 1.00 82.75 200 PRO A N 1
ATOM 1582 C CA . PRO A 1 200 ? 10.238 6.234 -1.423 1.00 82.75 200 PRO A CA 1
ATOM 1583 C C . PRO A 1 200 ? 8.999 6.454 -0.536 1.00 82.75 200 PRO A C 1
ATOM 1585 O O . PRO A 1 200 ? 9.054 7.149 0.474 1.00 82.75 200 PRO A O 1
ATOM 1588 N N . GLY A 1 201 ? 7.876 5.858 -0.927 1.00 89.06 201 GLY A N 1
ATOM 1589 C CA . GLY A 1 201 ? 6.564 5.937 -0.306 1.00 89.06 201 GLY A CA 1
ATOM 1590 C C . GLY A 1 201 ? 5.585 5.089 -1.114 1.00 89.06 201 GLY A C 1
ATOM 1591 O O . GLY A 1 201 ? 5.994 4.402 -2.055 1.00 89.06 201 GLY A O 1
ATOM 1592 N N . ILE A 1 202 ? 4.296 5.141 -0.776 1.00 94.38 202 ILE A N 1
ATOM 1593 C CA . ILE A 1 202 ? 3.286 4.461 -1.592 1.00 94.38 202 ILE A CA 1
ATOM 1594 C C . ILE A 1 202 ? 3.374 4.940 -3.039 1.00 94.38 202 ILE A C 1
ATOM 1596 O O . ILE A 1 202 ? 3.354 6.139 -3.319 1.00 94.38 202 ILE A O 1
ATOM 1600 N N . THR A 1 203 ? 3.501 3.992 -3.953 1.00 94.88 203 THR A N 1
ATOM 1601 C CA . THR A 1 203 ? 3.697 4.284 -5.370 1.00 94.88 203 THR A CA 1
ATOM 1602 C C . THR A 1 203 ? 2.693 3.484 -6.172 1.00 94.88 203 THR A C 1
ATOM 1604 O O . THR A 1 203 ? 2.702 2.258 -6.108 1.00 94.88 203 THR A O 1
ATOM 1607 N N . LYS A 1 204 ? 1.839 4.169 -6.934 1.00 96.19 204 LYS A N 1
ATOM 1608 C CA . LYS A 1 204 ? 1.000 3.527 -7.945 1.00 96.19 204 LYS A CA 1
ATOM 1609 C C . LYS A 1 204 ? 1.878 3.145 -9.135 1.00 96.19 204 LYS A C 1
ATOM 1611 O O . LYS A 1 204 ? 2.643 3.971 -9.631 1.00 96.19 204 LYS A O 1
ATOM 1616 N N . VAL A 1 205 ? 1.778 1.899 -9.580 1.00 95.38 205 VAL A N 1
ATOM 1617 C CA . VAL A 1 205 ? 2.451 1.438 -10.796 1.00 95.38 205 VAL A CA 1
ATOM 1618 C C . VAL A 1 205 ? 1.859 2.160 -12.001 1.00 95.38 205 VAL A C 1
ATOM 1620 O O . VAL A 1 205 ? 0.644 2.353 -12.084 1.00 95.38 205 VAL A O 1
ATOM 1623 N N . ASN A 1 206 ? 2.724 2.546 -12.940 1.00 90.62 206 ASN A N 1
ATOM 1624 C CA . ASN A 1 206 ? 2.307 3.197 -14.175 1.00 90.62 206 ASN A CA 1
ATOM 1625 C C . ASN A 1 206 ? 1.262 2.326 -14.919 1.00 90.62 206 ASN A C 1
ATOM 1627 O O . ASN A 1 206 ? 1.534 1.144 -15.156 1.00 90.62 206 ASN A O 1
ATOM 1631 N N . PRO A 1 207 ? 0.103 2.886 -15.320 1.00 90.44 207 PRO A N 1
ATOM 1632 C CA . PRO A 1 207 ? -0.924 2.174 -16.082 1.00 90.44 207 PRO A CA 1
ATOM 1633 C C . PRO A 1 207 ? -0.393 1.419 -17.308 1.00 90.44 207 PRO A C 1
ATOM 1635 O O . PRO A 1 207 ? -0.755 0.268 -17.503 1.00 90.44 207 PRO A O 1
ATOM 1638 N N . ILE A 1 208 ? 0.539 2.002 -18.068 1.00 90.06 208 ILE A N 1
ATOM 1639 C CA . ILE A 1 208 ? 1.145 1.380 -19.255 1.00 90.06 208 ILE A CA 1
ATOM 1640 C C . ILE A 1 208 ? 1.930 0.120 -18.872 1.00 90.06 208 ILE A C 1
ATOM 1642 O O . ILE A 1 208 ? 1.831 -0.908 -19.543 1.00 90.06 208 ILE A O 1
ATOM 1646 N N . ALA A 1 209 ? 2.698 0.174 -17.779 1.00 91.44 209 ALA A N 1
ATOM 1647 C CA . ALA A 1 209 ? 3.444 -0.984 -17.289 1.00 91.44 209 ALA A CA 1
ATOM 1648 C C . ALA A 1 209 ? 2.494 -2.092 -16.808 1.00 91.44 209 ALA A C 1
ATOM 1650 O O . ALA A 1 209 ? 2.682 -3.259 -17.145 1.00 91.44 209 ALA A O 1
ATOM 1651 N N . ARG A 1 210 ? 1.433 -1.724 -16.080 1.00 93.38 210 ARG A N 1
ATOM 1652 C CA . ARG A 1 210 ? 0.366 -2.650 -15.669 1.00 93.38 210 ARG A CA 1
ATOM 1653 C C . ARG A 1 210 ? -0.317 -3.296 -16.879 1.00 93.38 210 ARG A C 1
ATOM 1655 O O . ARG A 1 210 ? -0.496 -4.508 -16.889 1.00 93.38 210 ARG A O 1
ATOM 1662 N N . ASP A 1 211 ? -0.674 -2.520 -17.895 1.00 91.56 211 ASP A N 1
ATOM 1663 C CA . ASP A 1 211 ? -1.381 -3.028 -19.076 1.00 91.56 211 ASP A CA 1
ATOM 1664 C C . ASP A 1 211 ? -0.475 -3.950 -19.901 1.00 91.56 211 ASP A C 1
ATOM 1666 O O . ASP A 1 211 ? -0.916 -4.987 -20.394 1.00 91.56 211 ASP A O 1
ATOM 1670 N N . THR A 1 212 ? 0.822 -3.639 -19.955 1.00 92.06 212 THR A N 1
ATOM 1671 C CA . THR A 1 212 ? 1.842 -4.523 -20.539 1.00 92.06 212 THR A CA 1
ATOM 1672 C C . THR A 1 212 ? 1.914 -5.855 -19.790 1.00 92.06 212 THR A C 1
ATOM 1674 O O . THR A 1 212 ? 1.931 -6.914 -20.416 1.00 92.06 212 THR A O 1
ATOM 1677 N N . ILE A 1 213 ? 1.900 -5.821 -18.455 1.00 92.88 213 ILE A N 1
ATOM 1678 C CA . ILE A 1 213 ? 1.874 -7.022 -17.611 1.00 92.88 213 ILE A CA 1
ATOM 1679 C C . ILE A 1 213 ? 0.628 -7.865 -17.887 1.00 92.88 213 ILE A C 1
ATOM 1681 O O . ILE A 1 213 ? 0.739 -9.076 -18.074 1.00 92.88 213 ILE A O 1
ATOM 1685 N N . LEU A 1 214 ? -0.548 -7.239 -17.945 1.00 91.62 214 LEU A N 1
ATOM 1686 C CA . LEU A 1 214 ? -1.802 -7.932 -18.236 1.00 91.62 214 LEU A CA 1
ATOM 1687 C C . LEU A 1 214 ? -1.785 -8.563 -19.632 1.00 91.62 214 LEU A C 1
ATOM 1689 O O . LEU A 1 214 ? -2.199 -9.708 -19.784 1.00 91.62 214 LEU A O 1
ATOM 1693 N N . ALA A 1 215 ? -1.246 -7.866 -20.633 1.00 92.69 215 ALA A N 1
ATOM 1694 C CA . ALA A 1 215 ? -1.113 -8.402 -21.983 1.00 92.69 215 ALA A CA 1
ATOM 1695 C C . ALA A 1 215 ? -0.159 -9.610 -22.052 1.00 92.69 215 ALA A C 1
ATOM 1697 O O . ALA A 1 215 ? -0.409 -10.544 -22.810 1.00 92.69 215 ALA A O 1
ATOM 1698 N N . GLN A 1 216 ? 0.922 -9.608 -21.266 1.00 93.88 216 GLN A N 1
ATOM 1699 C CA . GLN A 1 216 ? 1.942 -10.665 -21.282 1.00 93.88 216 GLN A CA 1
ATOM 1700 C C . GLN A 1 216 ? 1.575 -11.883 -20.429 1.00 93.88 216 GLN A C 1
ATOM 1702 O O . GLN A 1 216 ? 1.872 -13.013 -20.811 1.00 93.88 216 GLN A O 1
ATOM 1707 N N . HIS A 1 217 ? 0.948 -11.664 -19.274 1.00 94.00 217 HIS A N 1
ATOM 1708 C CA . HIS A 1 217 ? 0.712 -12.703 -18.269 1.00 94.00 217 HIS A CA 1
ATOM 1709 C C . HIS A 1 217 ? -0.768 -13.060 -18.092 1.00 94.00 217 HIS A C 1
ATOM 1711 O O . HIS A 1 217 ? -1.088 -13.989 -17.354 1.00 94.00 217 HIS A O 1
ATOM 1717 N N . GLY A 1 218 ? -1.684 -12.325 -18.723 1.00 92.00 218 GLY A N 1
ATOM 1718 C CA . GLY A 1 218 ? -3.132 -12.481 -18.576 1.00 92.00 218 GLY A CA 1
ATOM 1719 C C . GLY A 1 218 ? -3.677 -11.891 -17.273 1.00 92.00 218 GLY A C 1
ATOM 1720 O O . GLY A 1 218 ? -4.683 -11.185 -17.296 1.00 92.00 218 GLY A O 1
ATOM 1721 N N . THR A 1 219 ? -3.014 -12.139 -16.138 1.00 92.12 219 THR A N 1
ATOM 1722 C CA . THR A 1 219 ? -3.400 -11.593 -14.826 1.00 92.12 219 THR A CA 1
ATOM 1723 C C . THR A 1 219 ? -2.203 -11.075 -14.029 1.00 92.12 219 THR A C 1
ATOM 1725 O O . THR A 1 219 ? -1.059 -11.483 -14.250 1.00 92.12 219 THR A O 1
ATOM 1728 N N . ILE A 1 220 ? -2.469 -10.193 -13.058 1.00 93.06 220 ILE A N 1
ATOM 1729 C CA . ILE A 1 220 ? -1.438 -9.674 -12.148 1.00 93.06 220 ILE A CA 1
ATOM 1730 C C . ILE A 1 220 ? -0.875 -10.811 -11.285 1.00 93.06 220 ILE A C 1
ATOM 1732 O O . ILE A 1 220 ? 0.329 -10.880 -11.067 1.00 93.06 220 ILE A O 1
ATOM 1736 N N . GLU A 1 221 ? -1.714 -11.747 -10.845 1.00 92.56 221 GLU A N 1
ATOM 1737 C CA . GLU A 1 221 ? -1.308 -12.900 -10.034 1.00 92.56 221 GLU A CA 1
ATOM 1738 C C . GLU A 1 221 ? -0.366 -13.819 -10.814 1.00 92.56 221 GLU A C 1
ATOM 1740 O O . GLU A 1 221 ? 0.626 -14.291 -10.264 1.00 92.56 221 GLU A O 1
ATOM 1745 N N . SER A 1 222 ? -0.635 -14.031 -12.106 1.00 93.44 222 SER A N 1
ATOM 1746 C CA . SER A 1 222 ? 0.230 -14.822 -12.989 1.00 93.44 222 SER A CA 1
ATOM 1747 C C . SER A 1 222 ? 1.593 -14.158 -13.180 1.00 93.44 222 SER A C 1
ATOM 1749 O O . SER A 1 222 ? 2.621 -14.836 -13.179 1.00 93.44 222 SER A O 1
ATOM 1751 N N . PHE A 1 223 ? 1.624 -12.826 -13.272 1.00 95.00 223 PHE A N 1
ATOM 1752 C CA . PHE A 1 223 ? 2.869 -12.066 -13.273 1.00 95.00 223 PHE A CA 1
ATOM 1753 C C . PHE A 1 223 ? 3.636 -12.219 -11.959 1.00 95.00 223 PHE A C 1
ATOM 1755 O O . PHE A 1 223 ? 4.798 -12.619 -11.996 1.00 95.00 223 PHE A O 1
ATOM 1762 N N . ILE A 1 224 ? 2.993 -11.985 -10.809 1.00 94.88 224 ILE A N 1
ATOM 1763 C CA . ILE A 1 224 ? 3.621 -12.151 -9.489 1.00 94.88 224 ILE A CA 1
ATOM 1764 C C . ILE A 1 224 ? 4.186 -13.565 -9.329 1.00 94.88 224 ILE A C 1
ATOM 1766 O O . ILE A 1 224 ? 5.350 -13.726 -8.978 1.00 94.88 224 ILE A O 1
ATOM 1770 N N . ALA A 1 225 ? 3.411 -14.586 -9.690 1.00 93.56 225 ALA A N 1
ATOM 1771 C CA . ALA A 1 225 ? 3.837 -15.979 -9.645 1.00 93.56 225 ALA A CA 1
ATOM 1772 C C . ALA A 1 225 ? 5.042 -16.296 -10.548 1.00 93.56 225 ALA A C 1
ATOM 1774 O O . ALA A 1 225 ? 5.757 -17.251 -10.262 1.00 93.56 225 ALA A O 1
ATOM 1775 N N . SER A 1 226 ? 5.256 -15.542 -11.630 1.00 94.25 226 SER A N 1
ATOM 1776 C CA . SER A 1 226 ? 6.389 -15.739 -12.547 1.00 94.25 226 SER A CA 1
ATOM 1777 C C . SER A 1 226 ? 7.710 -15.150 -12.035 1.00 94.25 226 SER A C 1
ATOM 1779 O O . SER A 1 226 ? 8.782 -15.491 -12.543 1.00 94.25 226 SER A O 1
ATOM 1781 N N . ILE A 1 227 ? 7.642 -14.258 -11.042 1.00 93.56 227 ILE A N 1
ATOM 1782 C CA . ILE A 1 227 ? 8.803 -13.555 -10.479 1.00 93.56 227 ILE A CA 1
ATOM 1783 C C . ILE A 1 227 ? 9.048 -13.837 -8.998 1.00 93.56 227 ILE A C 1
ATOM 1785 O O . ILE A 1 227 ? 10.054 -13.377 -8.466 1.00 93.56 227 ILE A O 1
ATOM 1789 N N . ASP A 1 228 ? 8.133 -14.546 -8.347 1.00 91.75 228 ASP A N 1
ATOM 1790 C CA . ASP A 1 228 ? 8.258 -14.968 -6.959 1.00 91.75 228 ASP A CA 1
ATOM 1791 C C . ASP A 1 228 ? 9.249 -16.127 -6.826 1.00 91.75 228 ASP A C 1
ATOM 1793 O O . ASP A 1 228 ? 9.111 -17.155 -7.487 1.00 91.75 228 ASP A O 1
ATOM 1797 N N . ASP A 1 229 ? 10.238 -15.955 -5.949 1.00 82.56 229 ASP A N 1
ATOM 1798 C CA . ASP A 1 229 ? 11.321 -16.912 -5.725 1.00 82.56 229 ASP A CA 1
ATOM 1799 C C . ASP A 1 229 ? 10.967 -17.951 -4.635 1.00 82.56 229 ASP A C 1
ATOM 1801 O O . ASP A 1 229 ? 11.845 -18.657 -4.142 1.00 82.56 229 ASP A O 1
ATOM 1805 N N . LEU A 1 230 ? 9.706 -18.019 -4.181 1.00 73.38 230 LEU A N 1
ATOM 1806 C CA . LEU A 1 230 ? 9.219 -19.100 -3.304 1.00 73.38 230 LEU A CA 1
ATOM 1807 C C . LEU A 1 230 ? 8.946 -20.420 -4.044 1.00 73.38 230 LEU A C 1
ATOM 1809 O O . LEU A 1 230 ? 8.708 -21.430 -3.379 1.00 73.38 230 LEU A O 1
ATOM 1813 N N . LYS A 1 231 ? 8.926 -20.412 -5.380 1.00 57.84 231 LYS A N 1
ATOM 1814 C CA . LYS A 1 231 ? 8.618 -21.579 -6.217 1.00 57.84 231 LYS A CA 1
ATOM 1815 C C . LYS A 1 231 ? 9.859 -22.244 -6.790 1.00 57.84 231 LYS A C 1
ATOM 1817 O O . LYS A 1 231 ? 10.801 -21.515 -7.167 1.00 57.84 231 LYS A O 1
#

Sequence (231 aa):
MSKVIRIEDEIFGRLQNHAEPFVDTPSSVIEKLLNYYESSLSKPETTHAHASQGRRESPMRNIFLAPASDENLRKTIRGSVSLTSITHLLSKEERQVLQSSVKNVEALNCWAMTEGSRSKFNEMTHGDLVLFTAKDSGKFQYTGEVVAKIDSEKLGGFLWDFVPTKPWKLVYFLGNIQAVNIDKTRLVTALGYSKSYVVPGITKVNPIARDTILAQHGTIESFIASIDDLK

Secondary structure (DSSP, 8-state):
-PPPPP--HHHHHHHHTTSPTTT--HHHHHHHHHHHHHHHTTS-------------------EEEEEE-HHHIIIIIIS-EEHHHHHTTS-HHHHHHHHHH--S-SEEEEEEEEGGGHHHHHH--TT-EEEEEETT-SEEEEEEEEEEEEE-HHHHHHHS---TTS-EEEEEEEEEEEEEEEEHHHHHHHTT--TT----S-EEPPHHHHHHHHHHHSSHHHHHHHH-TT-

Radius of gyration: 20.47 Å; chains: 1; bounding box: 50×54×50 Å

Foldseek 3Di:
DDDDDDDDPVVVVVLVVQDDPPPDDSVRSVVVVVVVVVVVVPDDDDDDDDDDDDDPPPPDAWEKEAEDAPVLCVQAVVVFAFCVNCVVQDDPVRVVLVCVQDPPDGTWGKDFFWPVCVVVLVVADFQHKYFYDYPPPQWTFKIWTFRGWFFGLSRQCVSDPADPVTGGGTMTTTDPIDTFGARPLQVCVLLVHHSPDDPPGIDIRDPVSSVVQCVVQVDPVSVRVVRTPPD